Protein AF-0000000072075130 (afdb_homodimer)

Nearest PDB structures (foldseek):
  1y9w-assembly1_B  TM=8.818E-01  e=1.034E-14  Bacillus cereus ATCC 14579
  2g3a-assembly1_A-2  TM=9.098E-01  e=2.590E-12  Agrobacterium fabrum str. C58
  2cnt-assembly4_D  TM=7.584E-01  e=2.839E-07  Salmonella enterica subsp. enterica serovar Typhimurium str. LT2
  5isv-assembly2_B  TM=6.946E-01  e=2.215E-07  Escherichia coli O157:H7
  3ne7-assembly1_A  TM=7.562E-01  e=4.093E-06  Thermoplasma acidophilum

Foldseek 3Di:
DDDDDDPDDDPVNVCVVVVVVCVVCVVPDDCVPWDKDKDFDADPVRHTQWIWIWIDDPLETETDDTDGDPVCPPVCVRLVRVVVVVVVSVVVNHFKYKYKDKPVDDPVVVVVSAWDFDDKDAQVPHHPMIITMIMHTD/DDDDDDPDDDPVNVCVVVVVVCVVCVVPDDCVPWDKDKDFDADPVRHTQWIWIWIDDPLETETDDTDGDPVCPPVCVSLVRVVVVVVVSVVVNHFKYKYKDKPVDDPVVVVVSAWDFDDKDAQVVHHPMIITMIMHTD

Solvent-accessible surface area (backbone atoms only — not comparable to full-atom values): 14993 Å² total; per-residue (Å²): 132,68,71,46,78,41,70,72,72,45,70,67,59,50,47,58,44,47,52,55,39,50,61,60,45,54,78,80,45,83,67,84,75,47,44,51,39,27,25,37,26,54,48,97,87,64,48,75,39,29,35,32,37,30,34,33,41,71,34,26,35,37,46,75,45,75,35,63,35,80,93,48,55,96,68,55,52,68,57,48,40,52,49,53,49,51,59,53,39,50,75,72,62,32,47,34,38,38,37,68,44,43,64,91,49,58,58,68,58,42,43,73,71,58,30,41,84,70,51,70,44,74,44,30,46,40,82,91,32,24,33,37,35,29,35,28,78,108,133,66,72,46,78,41,70,73,71,46,70,67,58,50,48,57,44,47,53,53,40,49,61,59,44,53,79,79,47,84,68,84,75,47,43,50,39,29,25,36,26,55,49,96,87,66,48,75,38,29,35,35,35,28,34,33,41,72,34,25,36,37,47,76,44,74,36,63,35,80,90,47,56,95,68,56,51,68,58,48,40,52,50,53,50,50,58,53,38,48,77,72,61,32,47,34,37,37,38,67,45,43,65,91,49,60,58,69,58,43,43,74,70,59,31,41,83,70,50,69,45,76,43,30,46,41,82,89,32,24,34,36,34,30,37,28,79,107

Secondary structure (DSSP, 8-state):
---EEES---HHHHHHHHHHHHHHHTTT---TT--EEEEEEE-TTS-EEEEEEEEEETTEEEEEEEEE-GGGTTTTHHHHHHHHHHHHHHHTT--EEEEEEETTS-HHHHHHTT-EEEEEEET-SSTT-EEEEEEEE-/---EEES---HHHHHHHHHHHHHHHTTT---TT--EEEEEEE-TTS-EEEEEEEEEETTEEEEEEEEE-GGGTTTTHHHHHHHHHHHHHHHTT--EEEEEEETTS-HHHHHHTT-EEEEEEET-SSTT-EEEEEEEE-

Radius of gyration: 19.44 Å; Cα contacts (8 Å, |Δi|>4): 557; chains: 2; bounding box: 34×58×41 Å

Sequence (276 aa):
MQIEITENVTQQDQEALLTGLRAFNSQFIDTKDWYELGVYSRDESGNMLGGLIGKRKGDWLCIDFLWVSDAARGKGLGSELIRGAESRIREWGCSHMLVDTASFQALPFYQKCGFTLHSSIKDFPHQGMQRHYLTKALMQIEITENVTQQDQEALLTGLRAFNSQFIDTKDWYELGVYSRDESGNMLGGLIGKRKGDWLCIDFLWVSDAARGKGLGSELIRGAESRIREWGCSHMLVDTASFQALPFYQKCGFTLHSSIKDFPHQGMQRHYLTKAL

InterPro domains:
  IPR000182 GNAT domain [PF00583] (31-115)
  IPR000182 GNAT domain [PS51186] (1-138)
  IPR016181 Acyl-CoA N-acyltransferase [SSF55729] (9-137)
  IPR050832 Bacterial Acetyltransferase [PTHR43877] (63-121)

pLDDT: mean 96.43, std 3.34, range [78.56, 98.88]

Structure (mmCIF, N/CA/C/O backbone):
data_AF-0000000072075130-model_v1
#
loop_
_entity.id
_entity.type
_entity.pdbx_description
1 polymer 'Acetyltransferase (GNAT) family protein'
#
loop_
_atom_site.group_PDB
_atom_site.id
_atom_site.type_symbol
_atom_site.label_atom_id
_atom_site.label_alt_id
_atom_site.label_comp_id
_atom_site.label_asym_id
_atom_site.label_entity_id
_atom_site.label_seq_id
_atom_site.pdbx_PDB_ins_code
_atom_site.Cartn_x
_atom_site.Cartn_y
_atom_site.Cartn_z
_atom_site.occupancy
_atom_site.B_iso_or_equiv
_atom_site.auth_seq_id
_atom_site.auth_comp_id
_atom_site.auth_asym_id
_atom_site.auth_atom_id
_atom_site.pdbx_PDB_model_num
ATOM 1 N N . MET A 1 1 ? 3.004 29.969 2.643 1 78.56 1 MET A N 1
ATOM 2 C CA . MET A 1 1 ? 4.023 29 3.037 1 78.56 1 MET A CA 1
ATOM 3 C C . MET A 1 1 ? 4.781 28.484 1.82 1 78.56 1 MET A C 1
ATOM 5 O O . MET A 1 1 ? 4.23 28.422 0.721 1 78.56 1 MET A O 1
ATOM 9 N N . GLN A 1 2 ? 6.117 28.422 2.02 1 91 2 GLN A N 1
ATOM 10 C CA . GLN A 1 2 ? 6.91 28.031 0.861 1 91 2 GLN A CA 1
ATOM 11 C C . GLN A 1 2 ? 6.914 26.5 0.69 1 91 2 GLN A C 1
ATOM 13 O O . GLN A 1 2 ? 7.145 25.766 1.65 1 91 2 GLN A O 1
ATOM 18 N N . ILE A 1 3 ? 6.543 26.047 -0.477 1 96.5 3 ILE A N 1
ATOM 19 C CA . ILE A 1 3 ? 6.484 24.625 -0.768 1 96.5 3 ILE A CA 1
ATOM 20 C C . ILE A 1 3 ? 7.473 24.281 -1.879 1 96.5 3 ILE A C 1
ATOM 22 O O . ILE A 1 3 ? 7.633 25.047 -2.834 1 96.5 3 ILE A O 1
ATOM 26 N N . GLU A 1 4 ? 8.172 23.25 -1.706 1 97.81 4 GLU A N 1
ATOM 27 C CA . GLU A 1 4 ? 9.047 22.672 -2.723 1 97.81 4 GLU A CA 1
ATOM 28 C C . GLU A 1 4 ? 8.445 21.406 -3.328 1 97.81 4 GLU A C 1
ATOM 30 O O . GLU A 1 4 ? 8.008 20.516 -2.602 1 97.81 4 GLU A O 1
ATOM 35 N N . ILE A 1 5 ? 8.336 21.359 -4.668 1 98.44 5 ILE A N 1
ATOM 36 C CA . ILE A 1 5 ? 7.859 20.188 -5.391 1 98.44 5 ILE A CA 1
ATOM 37 C C . ILE A 1 5 ? 9.016 19.547 -6.152 1 98.44 5 ILE A C 1
ATOM 39 O O . ILE A 1 5 ? 9.742 20.219 -6.883 1 98.44 5 ILE A O 1
ATOM 43 N N . THR A 1 6 ? 9.234 18.297 -5.941 1 98.31 6 THR A N 1
ATOM 44 C CA . THR A 1 6 ? 10.398 17.672 -6.551 1 98.31 6 THR A CA 1
ATOM 45 C C . THR A 1 6 ? 10.062 16.25 -7.004 1 98.31 6 THR A C 1
ATOM 47 O O . THR A 1 6 ? 9.227 15.578 -6.395 1 98.31 6 THR A O 1
ATOM 50 N N . GLU A 1 7 ? 10.75 15.711 -8.031 1 97.25 7 GLU A N 1
ATOM 51 C CA . GLU A 1 7 ? 10.625 14.336 -8.516 1 97.25 7 GLU A CA 1
ATOM 52 C C . GLU A 1 7 ? 11.789 13.484 -8.031 1 97.25 7 GLU A C 1
ATOM 54 O O . GLU A 1 7 ? 11.867 12.289 -8.344 1 97.25 7 GLU A O 1
ATOM 59 N N . ASN A 1 8 ? 12.617 14.156 -7.254 1 97.06 8 ASN A N 1
ATOM 60 C CA . ASN A 1 8 ? 13.75 13.469 -6.641 1 97.06 8 ASN A CA 1
ATOM 61 C C . ASN A 1 8 ? 13.586 13.375 -5.125 1 97.06 8 ASN A C 1
ATOM 63 O O . ASN A 1 8 ? 14.07 14.234 -4.391 1 97.06 8 ASN A O 1
ATOM 67 N N . VAL A 1 9 ? 12.953 12.312 -4.68 1 98.25 9 VAL A N 1
ATOM 68 C CA . VAL A 1 9 ? 12.773 12.086 -3.25 1 98.25 9 VAL A CA 1
ATOM 69 C C . VAL A 1 9 ? 14.055 11.492 -2.66 1 98.25 9 VAL A C 1
ATOM 71 O O . VAL A 1 9 ? 14.359 10.32 -2.875 1 98.25 9 VAL A O 1
ATOM 74 N N . THR A 1 10 ? 14.789 12.289 -1.91 1 97.94 10 THR A N 1
ATOM 75 C CA . THR A 1 10 ? 16.047 11.82 -1.327 1 97.94 10 THR A CA 1
ATOM 76 C C . THR A 1 10 ? 15.781 11.008 -0.061 1 97.94 10 THR A C 1
ATOM 78 O O . THR A 1 10 ? 14.727 11.156 0.568 1 97.94 10 THR A O 1
ATOM 81 N N . GLN A 1 11 ? 16.75 10.156 0.273 1 97.81 11 GLN A N 1
ATOM 82 C CA . GLN A 1 11 ? 16.656 9.406 1.521 1 97.81 11 GLN A CA 1
ATOM 83 C C . GLN A 1 11 ? 16.547 10.344 2.721 1 97.81 11 GLN A C 1
ATOM 85 O O . GLN A 1 11 ? 15.836 10.062 3.684 1 97.81 11 GLN A O 1
ATOM 90 N N . GLN A 1 12 ? 17.281 11.414 2.648 1 97.44 12 GLN A N 1
ATOM 91 C CA . GLN A 1 12 ? 17.281 12.391 3.732 1 97.44 12 GLN A CA 1
ATOM 92 C C . GLN A 1 12 ? 15.898 12.992 3.934 1 97.44 12 GLN A C 1
ATOM 94 O O . GLN A 1 12 ? 15.414 13.086 5.062 1 97.44 12 GLN A O 1
ATOM 99 N N . ASP A 1 13 ? 15.273 13.438 2.855 1 97.94 13 ASP A N 1
ATOM 100 C CA . ASP A 1 13 ? 13.93 14.008 2.943 1 97.94 13 ASP A CA 1
ATOM 101 C C . ASP A 1 13 ? 12.922 12.977 3.453 1 97.94 13 ASP A C 1
ATOM 103 O O . ASP A 1 13 ? 12.078 13.297 4.289 1 97.94 13 ASP A O 1
ATOM 107 N N . GLN A 1 14 ? 13.031 11.812 2.902 1 98.56 14 GLN A N 1
ATOM 108 C CA . GLN A 1 14 ? 12.133 10.742 3.318 1 98.56 14 GLN A CA 1
ATOM 109 C C . GLN A 1 14 ? 12.281 10.445 4.809 1 98.56 14 GLN A C 1
ATOM 111 O O . GLN A 1 14 ? 11.289 10.328 5.527 1 98.56 14 GLN A O 1
ATOM 116 N N . GLU A 1 15 ? 13.508 10.328 5.246 1 98.25 15 GLU A N 1
ATOM 117 C CA . GLU A 1 15 ? 13.758 10.031 6.656 1 98.25 15 GLU A CA 1
ATOM 118 C C . GLU A 1 15 ? 13.234 11.156 7.551 1 98.25 15 GLU A C 1
ATOM 120 O O . GLU A 1 15 ? 12.664 10.891 8.609 1 98.25 15 GLU A O 1
ATOM 125 N N . ALA A 1 16 ? 13.492 12.406 7.168 1 98 16 ALA A N 1
ATOM 126 C CA . ALA A 1 16 ? 12.984 13.531 7.941 1 98 16 ALA A CA 1
ATOM 127 C C . ALA A 1 16 ? 11.469 13.477 8.07 1 98 16 ALA A C 1
ATOM 129 O O . ALA A 1 16 ? 10.922 13.672 9.164 1 98 16 ALA A O 1
ATOM 130 N N . LEU A 1 17 ? 10.82 13.219 6.984 1 98.5 17 LEU A N 1
ATOM 131 C CA . LEU A 1 17 ? 9.367 13.117 6.977 1 98.5 17 LEU A CA 1
ATOM 132 C C . LEU A 1 17 ? 8.898 11.938 7.832 1 98.5 17 LEU A C 1
ATOM 134 O O . LEU A 1 17 ? 8.023 12.094 8.688 1 98.5 17 LEU A O 1
ATOM 138 N N . LEU A 1 18 ? 9.5 10.773 7.586 1 97.88 18 LEU A N 1
ATOM 139 C CA . LEU A 1 18 ? 9.078 9.555 8.266 1 97.88 18 LEU A CA 1
ATOM 140 C C . LEU A 1 18 ? 9.336 9.648 9.766 1 97.88 18 LEU A C 1
ATOM 142 O O . LEU A 1 18 ? 8.578 9.102 10.562 1 97.88 18 LEU A O 1
ATOM 146 N N . THR A 1 19 ? 10.477 10.328 10.164 1 98 19 THR A N 1
ATOM 147 C CA . THR A 1 19 ? 10.766 10.523 11.586 1 98 19 THR A CA 1
ATOM 148 C C . THR A 1 19 ? 9.609 11.258 12.266 1 98 19 THR A C 1
ATOM 150 O O . THR A 1 19 ? 9.148 10.836 13.328 1 98 19 THR A O 1
ATOM 153 N N . GLY A 1 20 ? 9.156 12.328 11.68 1 97.44 20 GLY A N 1
ATOM 154 C CA . GLY A 1 20 ? 8.016 13.055 12.219 1 97.44 20 GLY A CA 1
ATOM 155 C C . GLY A 1 20 ? 6.742 12.242 12.242 1 97.44 20 GLY A C 1
ATOM 156 O O . GLY A 1 20 ? 6.023 12.227 13.242 1 97.44 20 GLY A O 1
ATOM 157 N N . LEU A 1 21 ? 6.527 11.555 11.117 1 96.75 21 LEU A N 1
ATOM 158 C CA . LEU A 1 21 ? 5.312 10.758 10.984 1 96.75 21 LEU A CA 1
ATOM 159 C C . LEU A 1 21 ? 5.281 9.641 12.023 1 96.75 21 LEU A C 1
ATOM 161 O O . LEU A 1 21 ? 4.254 9.414 12.664 1 96.75 21 LEU A O 1
ATOM 165 N N . ARG A 1 22 ? 6.383 8.922 12.203 1 96.06 22 ARG A N 1
ATOM 166 C CA . ARG A 1 22 ? 6.48 7.828 13.172 1 96.06 22 ARG A CA 1
ATOM 167 C C . ARG A 1 22 ? 6.312 8.344 14.594 1 96.06 22 ARG A C 1
ATOM 169 O O . ARG A 1 22 ? 5.664 7.695 15.422 1 96.06 22 ARG A O 1
ATOM 176 N N . ALA A 1 23 ? 6.914 9.508 14.914 1 95.94 23 ALA A N 1
ATOM 177 C CA . ALA A 1 23 ? 6.77 10.109 16.25 1 95.94 23 ALA A CA 1
ATOM 178 C C . ALA A 1 23 ? 5.305 10.406 16.547 1 95.94 23 ALA A C 1
ATOM 180 O O . ALA A 1 23 ? 4.84 10.156 17.672 1 95.94 23 ALA A O 1
ATOM 181 N N . PHE A 1 24 ? 4.648 10.867 15.617 1 94.62 24 PHE A N 1
ATOM 182 C CA . PHE A 1 24 ? 3.232 11.156 15.812 1 94.62 24 PHE A CA 1
ATOM 183 C C . PHE A 1 24 ? 2.439 9.867 15.984 1 94.62 24 PHE A C 1
ATOM 185 O O . PHE A 1 24 ? 1.646 9.742 16.922 1 94.62 24 PHE A O 1
ATOM 192 N N . ASN A 1 25 ? 2.641 8.891 15.078 1 95.12 25 ASN A N 1
ATOM 193 C CA . ASN A 1 25 ? 1.874 7.648 15.047 1 95.12 25 ASN A CA 1
ATOM 194 C C . ASN A 1 25 ? 2.121 6.805 16.297 1 95.12 25 ASN A C 1
ATOM 196 O O . ASN A 1 25 ? 1.248 6.047 16.719 1 95.12 25 ASN A O 1
ATOM 200 N N . SER A 1 26 ? 3.285 6.977 16.859 1 95.25 26 SER A N 1
ATOM 201 C CA . SER A 1 26 ? 3.691 6.121 17.969 1 95.25 26 SER A CA 1
ATOM 202 C C . SER A 1 26 ? 2.781 6.312 19.172 1 95.25 26 SER A C 1
ATOM 204 O O . SER A 1 26 ? 2.73 5.457 20.062 1 95.25 26 SER A O 1
ATOM 206 N N . GLN A 1 27 ? 2.07 7.414 19.266 1 93.75 27 GLN A N 1
ATOM 207 C CA . GLN A 1 27 ? 1.164 7.664 20.391 1 93.75 27 GLN A CA 1
ATOM 208 C C . GLN A 1 27 ? -0.127 6.863 20.234 1 93.75 27 GLN A C 1
ATOM 210 O O . GLN A 1 27 ? -0.887 6.719 21.188 1 93.75 27 GLN A O 1
ATOM 215 N N . PHE A 1 28 ? -0.399 6.379 19.062 1 93 28 PHE A N 1
ATOM 216 C CA . PHE A 1 28 ? -1.678 5.73 18.797 1 93 28 PHE A CA 1
ATOM 217 C C . PHE A 1 28 ? -1.486 4.242 18.531 1 93 28 PHE A C 1
ATOM 219 O O . PHE A 1 28 ? -2.391 3.441 18.781 1 93 28 PHE A O 1
ATOM 226 N N . ILE A 1 29 ? -0.327 3.91 17.922 1 92.25 29 ILE A N 1
ATOM 227 C CA . ILE A 1 29 ? -0.116 2.533 17.484 1 92.25 29 ILE A CA 1
ATOM 228 C C . ILE A 1 29 ? 1.348 2.148 17.688 1 92.25 29 ILE A C 1
ATOM 230 O O . ILE A 1 29 ? 2.246 2.963 17.469 1 92.25 29 ILE A O 1
ATOM 234 N N . ASP A 1 30 ? 1.538 0.903 18.047 1 90.06 30 ASP A N 1
ATOM 235 C CA . ASP A 1 30 ? 2.871 0.328 18.188 1 90.06 30 ASP A CA 1
ATOM 236 C C . ASP A 1 30 ? 3.262 -0.484 16.953 1 90.06 30 ASP A C 1
ATOM 238 O O . ASP A 1 30 ? 2.639 -1.506 16.656 1 90.06 30 ASP A O 1
ATOM 242 N N . THR A 1 31 ? 4.316 0.001 16.234 1 90.38 31 THR A N 1
ATOM 243 C CA . THR A 1 31 ? 4.703 -0.651 14.992 1 90.38 31 THR A CA 1
ATOM 244 C C . THR A 1 31 ? 5.957 -1.495 15.188 1 90.38 31 THR A C 1
ATOM 246 O O . THR A 1 31 ? 6.574 -1.935 14.211 1 90.38 31 THR A O 1
ATOM 249 N N . LYS A 1 32 ? 6.328 -1.728 16.422 1 86.56 32 LYS A N 1
ATOM 250 C CA . LYS A 1 32 ? 7.555 -2.457 16.719 1 86.56 32 LYS A CA 1
ATOM 251 C C . LYS A 1 32 ? 7.473 -3.9 16.234 1 86.56 32 LYS A C 1
ATOM 253 O O . LYS A 1 32 ? 8.5 -4.527 15.961 1 86.56 32 LYS A O 1
ATOM 258 N N . ASP A 1 33 ? 6.273 -4.488 16.062 1 86.88 33 ASP A N 1
ATOM 259 C CA . ASP A 1 33 ? 6.113 -5.891 15.695 1 86.88 33 ASP A CA 1
ATOM 260 C C . ASP A 1 33 ? 5.754 -6.023 14.211 1 86.88 33 ASP A C 1
ATOM 262 O O . ASP A 1 33 ? 5.234 -7.055 13.789 1 86.88 33 ASP A O 1
ATOM 266 N N . TRP A 1 34 ? 5.938 -4.887 13.586 1 92.56 34 TRP A N 1
ATOM 267 C CA . TRP A 1 34 ? 5.77 -4.992 12.141 1 92.56 34 TRP A CA 1
ATOM 268 C C . TRP A 1 34 ? 7.004 -5.617 11.492 1 92.56 34 TRP A C 1
ATOM 270 O O . TRP A 1 34 ? 8.109 -5.074 11.594 1 92.56 34 TRP A O 1
ATOM 280 N N . TYR A 1 35 ? 6.824 -6.824 10.945 1 92.56 35 TYR A N 1
ATOM 281 C CA . TYR A 1 35 ? 7.953 -7.516 10.336 1 92.56 35 TYR A CA 1
ATOM 282 C C . TYR A 1 35 ? 7.555 -8.141 9 1 92.56 35 TYR A C 1
ATOM 284 O O . TYR A 1 35 ? 6.367 -8.32 8.727 1 92.56 35 TYR A O 1
ATOM 292 N N . GLU A 1 36 ? 8.562 -8.43 8.258 1 97.88 36 GLU A N 1
ATOM 293 C CA . GLU A 1 36 ? 8.352 -9.031 6.941 1 97.88 36 GLU A CA 1
ATOM 294 C C . GLU A 1 36 ? 8.312 -10.555 7.035 1 97.88 36 GLU A C 1
ATOM 296 O O . GLU A 1 36 ? 8.867 -11.141 7.969 1 97.88 36 GLU A O 1
ATOM 301 N N . LEU A 1 37 ? 7.605 -11.133 6.184 1 98.75 37 LEU A N 1
ATOM 302 C CA . LEU A 1 37 ? 7.539 -12.578 5.969 1 98.75 37 LEU A CA 1
ATOM 303 C C . LEU A 1 37 ? 7.84 -12.93 4.516 1 98.75 37 LEU A C 1
ATOM 305 O O . LEU A 1 37 ? 7.316 -12.289 3.6 1 98.75 37 LEU A O 1
ATOM 309 N N . GLY A 1 38 ? 8.734 -13.797 4.328 1 98.81 38 GLY A N 1
ATOM 310 C CA . GLY A 1 38 ? 8.977 -14.406 3.027 1 98.81 38 GLY A CA 1
ATOM 311 C C . GLY A 1 38 ? 8.617 -15.875 2.98 1 98.81 38 GLY A C 1
ATOM 312 O O . GLY A 1 38 ? 8.859 -16.609 3.938 1 98.81 38 GLY A O 1
ATOM 313 N N . VAL A 1 39 ? 7.953 -16.312 1.978 1 98.88 39 VAL A N 1
ATOM 314 C CA . VAL A 1 39 ? 7.676 -17.703 1.658 1 98.88 39 VAL A CA 1
ATOM 315 C C . VAL A 1 39 ? 8.133 -18.016 0.234 1 98.88 39 VAL A C 1
ATOM 317 O O . VAL A 1 39 ? 7.68 -17.375 -0.721 1 98.88 39 VAL A O 1
ATOM 320 N N . TYR A 1 40 ? 9.016 -19 0.124 1 98.75 40 TYR A N 1
ATOM 321 C CA . TYR A 1 40 ? 9.656 -19.219 -1.172 1 98.75 40 TYR A CA 1
ATOM 322 C C . TYR A 1 40 ? 9.664 -20.688 -1.54 1 98.75 40 TYR A C 1
ATOM 324 O O . TYR A 1 40 ? 9.711 -21.562 -0.662 1 98.75 40 TYR A O 1
ATOM 332 N N . SER A 1 41 ? 9.531 -20.984 -2.807 1 98.44 41 SER A N 1
ATOM 333 C CA . SER A 1 41 ? 9.828 -22.281 -3.387 1 98.44 41 SER A CA 1
ATOM 334 C C . SER A 1 41 ? 10.938 -22.203 -4.426 1 98.44 41 SER A C 1
ATOM 336 O O . SER A 1 41 ? 10.969 -21.266 -5.23 1 98.44 41 SER A O 1
ATOM 338 N N . ARG A 1 42 ? 11.875 -23.125 -4.328 1 97.44 42 ARG A N 1
ATOM 339 C CA . ARG A 1 42 ? 13 -23.172 -5.25 1 97.44 42 ARG A CA 1
ATOM 340 C C . ARG A 1 42 ? 13.172 -24.578 -5.824 1 97.44 42 ARG A C 1
ATOM 342 O O . ARG A 1 42 ? 12.766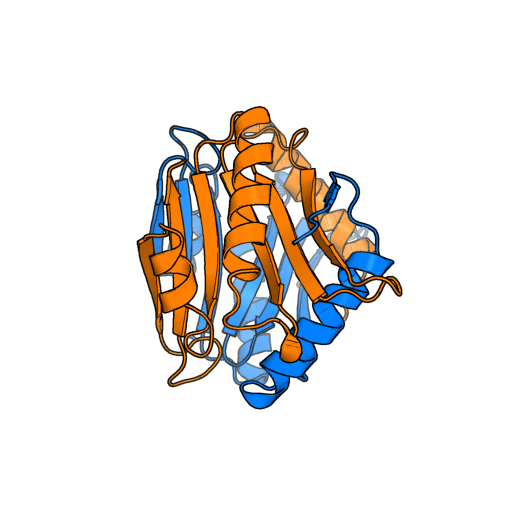 -25.562 -5.211 1 97.44 42 ARG A O 1
ATOM 349 N N . ASP A 1 43 ? 13.758 -24.578 -7.035 1 95.62 43 ASP A N 1
ATOM 350 C CA . ASP A 1 43 ? 14.078 -25.891 -7.605 1 95.62 43 ASP A CA 1
ATOM 351 C C . ASP A 1 43 ? 15.406 -26.422 -7.074 1 95.62 43 ASP A C 1
ATOM 353 O O . ASP A 1 43 ? 16.016 -25.812 -6.195 1 95.62 43 ASP A O 1
ATOM 357 N N . GLU A 1 44 ? 15.781 -27.516 -7.602 1 94.62 44 GLU A N 1
ATOM 358 C CA . GLU A 1 44 ? 16.969 -28.188 -7.098 1 94.62 44 GLU A CA 1
ATOM 359 C C . GLU A 1 44 ? 18.219 -27.359 -7.344 1 94.62 44 GLU A C 1
ATOM 361 O O . GLU A 1 44 ? 19.219 -27.484 -6.625 1 94.62 44 GLU A O 1
ATOM 366 N N . SER A 1 45 ? 18.234 -26.453 -8.312 1 95.19 45 SER A N 1
ATOM 367 C CA . SER A 1 45 ? 19.375 -25.609 -8.664 1 95.19 45 SER A CA 1
ATOM 368 C C . SER A 1 45 ? 19.344 -24.297 -7.895 1 95.19 45 SER A C 1
ATOM 370 O O . SER A 1 45 ? 20.219 -23.438 -8.086 1 95.19 45 SER A O 1
ATOM 372 N N . GLY A 1 46 ? 18.328 -24.062 -7.082 1 94.31 46 GLY A N 1
ATOM 373 C CA . GLY A 1 46 ? 18.234 -22.859 -6.281 1 94.31 46 GLY A CA 1
ATOM 374 C C . GLY A 1 46 ? 17.469 -21.734 -6.961 1 94.31 46 GLY A C 1
ATOM 375 O O . GLY A 1 46 ? 17.359 -20.641 -6.43 1 94.31 46 GLY A O 1
ATOM 376 N N . ASN A 1 47 ? 16.891 -22.031 -8.109 1 95.56 47 ASN A N 1
ATOM 377 C CA . ASN A 1 47 ? 16.094 -21.031 -8.812 1 95.56 47 ASN A CA 1
ATOM 378 C C . ASN A 1 47 ? 14.711 -20.891 -8.188 1 95.56 47 ASN A C 1
ATOM 380 O O . ASN A 1 47 ? 14.062 -21.891 -7.871 1 95.56 47 ASN A O 1
ATOM 384 N N . MET A 1 48 ? 14.375 -19.703 -8.031 1 97 48 MET A N 1
ATOM 385 C CA . MET A 1 48 ? 13.055 -19.453 -7.449 1 97 48 MET A CA 1
ATOM 386 C C . MET A 1 48 ? 11.945 -19.891 -8.398 1 97 48 MET A C 1
ATOM 388 O O . MET A 1 48 ? 11.922 -19.484 -9.562 1 97 48 MET A O 1
ATOM 392 N N . LEU A 1 49 ? 11.055 -20.688 -7.914 1 97.94 49 LEU A N 1
ATOM 393 C CA . LEU A 1 49 ? 9.875 -21.125 -8.648 1 97.94 49 LEU A CA 1
ATOM 394 C C . LEU A 1 49 ? 8.664 -20.25 -8.305 1 97.94 49 LEU A C 1
ATOM 396 O O . LEU A 1 49 ? 7.754 -20.094 -9.125 1 97.94 49 LEU A O 1
ATOM 400 N N . GLY A 1 50 ? 8.594 -19.75 -7.164 1 98.62 50 GLY A N 1
ATOM 401 C CA . GLY A 1 50 ? 7.551 -18.875 -6.664 1 98.62 50 GLY A CA 1
ATOM 402 C C . GLY A 1 50 ? 7.855 -18.312 -5.289 1 98.62 50 GLY A C 1
ATOM 403 O O . GLY A 1 50 ? 8.734 -18.812 -4.582 1 98.62 50 GLY A O 1
ATOM 404 N N . GLY A 1 51 ? 7.172 -17.234 -4.992 1 98.81 51 GLY A N 1
ATOM 405 C CA . GLY A 1 51 ? 7.383 -16.609 -3.693 1 98.81 51 GLY A CA 1
ATOM 406 C C . GLY A 1 51 ? 6.285 -15.633 -3.309 1 98.81 51 GLY A C 1
ATOM 407 O O . GLY A 1 51 ? 5.508 -15.203 -4.16 1 98.81 51 GLY A O 1
ATOM 408 N N . LEU A 1 52 ? 6.203 -15.391 -2.049 1 98.88 52 LEU A N 1
ATOM 409 C CA . LEU A 1 52 ? 5.324 -14.422 -1.407 1 98.88 52 LEU A CA 1
ATOM 410 C C . LEU A 1 52 ? 6.086 -13.594 -0.378 1 98.88 52 LEU A C 1
ATOM 412 O O . LEU A 1 52 ? 6.883 -14.133 0.394 1 98.88 52 LEU A O 1
ATOM 416 N N . ILE A 1 53 ? 5.977 -12.312 -0.469 1 98.88 53 ILE A N 1
ATOM 417 C CA . ILE A 1 53 ? 6.492 -11.414 0.555 1 98.88 53 ILE A CA 1
ATOM 418 C C . ILE A 1 53 ? 5.355 -10.57 1.127 1 98.88 53 ILE A C 1
ATOM 420 O O . ILE A 1 53 ? 4.551 -10.016 0.377 1 98.88 53 ILE A O 1
ATOM 424 N N . GLY A 1 54 ? 5.188 -10.602 2.357 1 98.75 54 GLY A N 1
ATOM 425 C CA . GLY A 1 54 ? 4.207 -9.797 3.064 1 98.75 54 GLY A CA 1
ATOM 426 C C . GLY A 1 54 ? 4.77 -9.109 4.293 1 98.75 54 GLY A C 1
ATOM 427 O O . GLY A 1 54 ? 5.922 -9.352 4.672 1 98.75 54 GLY A O 1
ATOM 428 N N . LYS A 1 55 ? 4.039 -8.258 4.844 1 98.44 55 LYS A N 1
ATOM 429 C CA . LYS A 1 55 ? 4.395 -7.539 6.062 1 98.44 55 LYS A CA 1
ATOM 430 C C . LYS A 1 55 ? 3.303 -7.68 7.121 1 98.44 55 LYS A C 1
ATOM 432 O O . LYS A 1 55 ? 2.119 -7.504 6.828 1 98.44 55 LYS A O 1
ATOM 437 N N . ARG A 1 56 ? 3.725 -8.062 8.258 1 98.06 56 ARG A N 1
ATOM 438 C CA . ARG A 1 56 ? 2.791 -8.016 9.383 1 98.06 56 ARG A CA 1
ATOM 439 C C . ARG A 1 56 ? 2.5 -6.578 9.789 1 98.06 56 ARG A C 1
ATOM 441 O O . ARG A 1 56 ? 3.424 -5.785 9.984 1 98.06 56 ARG A O 1
ATOM 448 N N . LYS A 1 57 ? 1.28 -6.254 9.898 1 97.38 57 LYS A N 1
ATOM 449 C CA . LYS A 1 57 ? 0.77 -5.012 10.469 1 97.38 57 LYS A CA 1
ATOM 450 C C . LYS A 1 57 ? -0.271 -5.289 11.547 1 97.38 57 LYS A C 1
ATOM 452 O O . LYS A 1 57 ? -1.441 -5.531 11.242 1 97.38 57 LYS A O 1
ATOM 457 N N . GLY A 1 58 ? 0.124 -5.25 12.797 1 96.25 58 GLY A N 1
ATOM 458 C CA . GLY A 1 58 ? -0.771 -5.648 13.875 1 96.25 58 GLY A CA 1
ATOM 459 C C . GLY A 1 58 ? -1.279 -7.07 13.727 1 96.25 58 GLY A C 1
ATOM 460 O O . GLY A 1 58 ? -0.49 -8.008 13.594 1 96.25 58 GLY A O 1
ATOM 461 N N . ASP A 1 59 ? -2.621 -7.211 13.609 1 97.06 59 ASP A N 1
ATOM 462 C CA . ASP A 1 59 ? -3.264 -8.516 13.562 1 97.06 59 ASP A CA 1
ATOM 463 C C . ASP A 1 59 ? -3.408 -9.008 12.117 1 97.06 59 ASP A C 1
ATOM 465 O O . ASP A 1 59 ? -4.148 -9.953 11.852 1 97.06 59 ASP A O 1
ATOM 469 N N . TRP A 1 60 ? -2.732 -8.312 11.219 1 98.38 60 TRP A N 1
ATOM 470 C CA . TRP A 1 60 ? -2.908 -8.602 9.805 1 98.38 60 TRP A CA 1
ATOM 471 C C . TRP A 1 60 ? -1.576 -8.969 9.148 1 98.38 60 TRP A C 1
ATOM 473 O O . TRP A 1 60 ? -0.523 -8.477 9.562 1 98.38 60 TRP A O 1
ATOM 483 N N . LEU A 1 61 ? -1.595 -9.844 8.219 1 98.81 61 LEU A N 1
ATOM 484 C CA . LEU A 1 61 ? -0.539 -9.891 7.211 1 98.81 61 LEU A CA 1
ATOM 485 C C . LEU A 1 61 ? -0.993 -9.227 5.914 1 98.81 61 LEU A C 1
ATOM 487 O O . LEU A 1 61 ? -2.031 -9.586 5.359 1 98.81 61 LEU A O 1
ATOM 491 N N . CYS A 1 62 ? -0.28 -8.266 5.465 1 98.88 62 CYS A N 1
ATOM 492 C CA . CYS A 1 62 ? -0.503 -7.641 4.168 1 98.88 62 CYS A CA 1
ATOM 493 C C . CYS A 1 62 ? 0.443 -8.211 3.117 1 98.88 62 CYS A C 1
ATOM 495 O O . CYS A 1 62 ? 1.661 -8.055 3.223 1 98.88 62 CYS A O 1
ATOM 497 N N . ILE A 1 63 ? -0.119 -8.859 2.109 1 98.81 63 ILE A N 1
ATOM 498 C CA . ILE A 1 63 ? 0.692 -9.438 1.043 1 98.81 63 ILE A CA 1
ATOM 499 C C . ILE A 1 63 ? 1.111 -8.344 0.065 1 98.81 63 ILE A C 1
ATOM 501 O O . ILE A 1 63 ? 0.263 -7.691 -0.548 1 98.81 63 ILE A O 1
ATOM 505 N N . ASP A 1 64 ? 2.408 -8.164 -0.063 1 98.25 64 ASP A N 1
ATOM 506 C CA . ASP A 1 64 ? 2.947 -7.156 -0.968 1 98.25 64 ASP A CA 1
ATOM 507 C C . ASP A 1 64 ? 3.172 -7.734 -2.363 1 98.25 64 ASP A C 1
ATOM 509 O O . ASP A 1 64 ? 2.916 -7.062 -3.367 1 98.25 64 ASP A O 1
ATOM 513 N N . PHE A 1 65 ? 3.721 -8.891 -2.338 1 98.38 65 PHE A N 1
ATOM 514 C CA . PHE A 1 65 ? 4.09 -9.531 -3.592 1 98.38 65 PHE A CA 1
ATOM 515 C C . PHE A 1 65 ? 3.764 -11.023 -3.551 1 98.38 65 PHE A C 1
ATOM 517 O O . PHE A 1 65 ? 3.959 -11.68 -2.527 1 98.38 65 PHE A O 1
ATOM 524 N N . LEU A 1 66 ? 3.279 -11.57 -4.633 1 98.5 66 LEU A N 1
ATOM 525 C CA . LEU A 1 66 ? 3.16 -13 -4.895 1 98.5 66 LEU A CA 1
ATOM 526 C C . LEU A 1 66 ? 3.408 -13.312 -6.367 1 98.5 66 LEU A C 1
ATOM 528 O O . LEU A 1 66 ? 2.83 -12.664 -7.246 1 98.5 66 LEU A O 1
ATOM 532 N N . TRP A 1 67 ? 4.32 -14.188 -6.582 1 98.31 67 TRP A N 1
ATOM 533 C CA . TRP A 1 67 ? 4.668 -14.562 -7.949 1 98.31 67 TRP A CA 1
ATOM 534 C C . TRP A 1 67 ? 4.988 -16.047 -8.039 1 98.31 67 TRP A C 1
ATOM 536 O O . TRP A 1 67 ? 5.629 -16.609 -7.145 1 98.31 67 TRP A O 1
ATOM 546 N N . VAL A 1 68 ? 4.496 -16.672 -9.055 1 97.81 68 VAL A N 1
ATOM 547 C CA . VAL A 1 68 ? 4.809 -18.047 -9.406 1 97.81 68 VAL A CA 1
ATOM 548 C C . VAL A 1 68 ? 5.316 -18.125 -10.844 1 97.81 68 VAL A C 1
ATOM 550 O O . VAL A 1 68 ? 4.73 -17.516 -11.742 1 97.81 68 VAL A O 1
ATOM 553 N N . SER A 1 69 ? 6.426 -18.828 -11.047 1 97.38 69 SER A N 1
ATOM 554 C CA . SER A 1 69 ? 6.984 -18.984 -12.391 1 97.38 69 SER A CA 1
ATOM 555 C C . SER A 1 69 ? 5.973 -19.609 -13.344 1 97.38 69 SER A C 1
ATOM 557 O O . SER A 1 69 ? 5.113 -20.391 -12.914 1 97.38 69 SER A O 1
ATOM 559 N N . ASP A 1 70 ? 6.113 -19.266 -14.609 1 94.94 70 ASP A N 1
ATOM 560 C CA . ASP A 1 70 ? 5.219 -19.797 -15.633 1 94.94 70 ASP A CA 1
ATOM 561 C C . ASP A 1 70 ? 5.215 -21.328 -15.609 1 94.94 70 ASP A C 1
ATOM 563 O O . ASP A 1 70 ? 4.156 -21.953 -15.688 1 94.94 70 ASP A O 1
ATOM 567 N N . ALA A 1 71 ? 6.332 -21.922 -15.438 1 93.12 71 ALA A N 1
ATOM 568 C CA . ALA A 1 71 ? 6.492 -23.375 -15.484 1 93.12 71 ALA A CA 1
ATOM 569 C C . ALA A 1 71 ? 5.801 -24.047 -14.297 1 93.12 71 ALA A C 1
ATOM 571 O O . ALA A 1 71 ? 5.473 -25.234 -14.344 1 93.12 71 ALA A O 1
ATOM 572 N N . ALA A 1 72 ? 5.578 -23.281 -13.227 1 95.06 72 ALA A N 1
ATOM 573 C CA . ALA A 1 72 ? 5.031 -23.859 -12 1 95.06 72 ALA A CA 1
ATOM 574 C C . ALA A 1 72 ? 3.559 -23.484 -11.836 1 95.06 72 ALA A C 1
ATOM 576 O O . ALA A 1 72 ? 2.918 -23.891 -10.867 1 95.06 72 ALA A O 1
ATOM 577 N N . ARG A 1 73 ? 2.959 -22.812 -12.727 1 93.69 73 ARG A N 1
ATOM 578 C CA . ARG A 1 73 ? 1.575 -22.375 -12.602 1 93.69 73 ARG A CA 1
ATOM 579 C C . ARG A 1 73 ? 0.605 -23.516 -12.859 1 93.69 73 ARG A C 1
ATOM 581 O O . ARG A 1 73 ? 0.922 -24.453 -13.602 1 93.69 73 ARG A O 1
ATOM 588 N N . GLY A 1 74 ? -0.55 -23.359 -12.195 1 92.31 74 GLY A N 1
ATOM 589 C CA . GLY A 1 74 ? -1.58 -24.375 -12.367 1 92.31 74 GLY A CA 1
ATOM 590 C C . GLY A 1 74 ? -1.28 -25.656 -11.625 1 92.31 74 GLY A C 1
ATOM 591 O O . GLY A 1 74 ? -1.941 -26.672 -11.852 1 92.31 74 GLY A O 1
ATOM 592 N N . LYS A 1 75 ? -0.257 -25.641 -10.805 1 94.88 75 LYS A N 1
ATOM 593 C CA . LYS A 1 75 ? 0.152 -26.844 -10.102 1 94.88 75 LYS A CA 1
ATOM 594 C C . LYS A 1 75 ? -0.063 -26.719 -8.594 1 94.88 75 LYS A C 1
ATOM 596 O O . LYS A 1 75 ? 0.422 -27.531 -7.816 1 94.88 75 LYS A O 1
ATOM 601 N N . GLY A 1 76 ? -0.652 -25.641 -8.195 1 95.81 76 GLY A N 1
ATOM 602 C CA . GLY A 1 76 ? -1.023 -25.5 -6.793 1 95.81 76 GLY A CA 1
ATOM 603 C C . GLY A 1 76 ? 0.014 -24.766 -5.973 1 95.81 76 GLY A C 1
ATOM 604 O O . GLY A 1 76 ? -0.174 -24.547 -4.773 1 95.81 76 GLY A O 1
ATOM 605 N N . LEU A 1 77 ? 1.122 -24.297 -6.535 1 97.69 77 LEU A N 1
ATOM 606 C CA . LEU A 1 77 ? 2.205 -23.656 -5.797 1 97.69 77 LEU A CA 1
ATOM 607 C C . LEU A 1 77 ? 1.733 -22.359 -5.152 1 97.69 77 LEU A C 1
ATOM 609 O O . LEU A 1 77 ? 2.068 -22.078 -3.998 1 97.69 77 LEU A O 1
ATOM 613 N N . GLY A 1 78 ? 0.961 -21.578 -5.891 1 97.81 78 GLY A N 1
ATOM 614 C CA . GLY A 1 78 ? 0.433 -20.344 -5.32 1 97.81 78 GLY A CA 1
ATOM 615 C C . GLY A 1 78 ? -0.337 -20.578 -4.031 1 97.81 78 GLY A C 1
ATOM 616 O O . GLY A 1 78 ? -0.111 -19.875 -3.037 1 97.81 78 GLY A O 1
ATOM 617 N N . SER A 1 79 ? -1.17 -21.547 -4.094 1 97.62 79 SER A N 1
ATOM 618 C CA . SER A 1 79 ? -1.965 -21.891 -2.918 1 97.62 79 SER A CA 1
ATOM 619 C C . SER A 1 79 ? -1.078 -22.359 -1.77 1 97.62 79 SER A C 1
ATOM 621 O O . SER A 1 79 ? -1.348 -22.062 -0.606 1 97.62 79 SER A O 1
ATOM 623 N N . GLU A 1 80 ? -0.082 -23.062 -2.102 1 98.06 80 GLU A N 1
ATOM 624 C C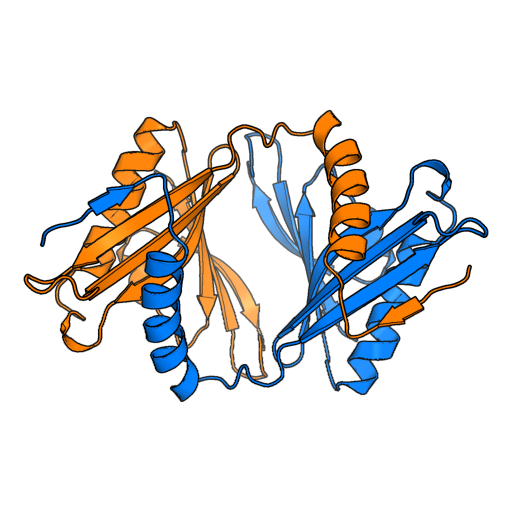A . GLU A 1 80 ? 0.849 -23.547 -1.084 1 98.06 80 GLU A CA 1
ATOM 625 C C . GLU A 1 80 ? 1.589 -22.391 -0.421 1 98.06 80 GLU A C 1
ATOM 627 O O . GLU A 1 80 ? 1.85 -22.422 0.783 1 98.06 80 GLU A O 1
ATOM 632 N N . LEU A 1 81 ? 2.002 -21.375 -1.224 1 98.62 81 LEU A N 1
ATOM 633 C CA . LEU A 1 81 ? 2.65 -20.188 -0.683 1 98.62 81 LEU A CA 1
ATOM 634 C C . LEU A 1 81 ? 1.741 -19.484 0.315 1 98.62 81 LEU A C 1
ATOM 636 O O . LEU A 1 81 ? 2.186 -19.094 1.397 1 98.62 81 LEU A O 1
ATOM 640 N N . ILE A 1 82 ? 0.461 -19.344 -0.034 1 98.5 82 ILE A N 1
ATOM 641 C CA . ILE A 1 82 ? -0.511 -18.688 0.835 1 98.5 82 ILE A CA 1
ATOM 642 C C . ILE A 1 82 ? -0.683 -19.5 2.119 1 98.5 82 ILE A C 1
ATOM 644 O O . ILE A 1 82 ? -0.666 -18.938 3.219 1 98.5 82 ILE A O 1
ATOM 648 N N . ARG A 1 83 ? -0.808 -20.797 1.988 1 98 83 ARG A N 1
ATOM 649 C CA . ARG A 1 83 ? -0.96 -21.656 3.158 1 98 83 ARG A CA 1
ATOM 650 C C . ARG A 1 83 ? 0.26 -21.562 4.07 1 98 83 ARG A C 1
ATOM 652 O O . ARG A 1 83 ? 0.13 -21.578 5.293 1 98 83 ARG A O 1
ATOM 659 N N . GLY A 1 84 ? 1.438 -21.562 3.438 1 98 84 GLY A N 1
ATOM 660 C CA . GLY A 1 84 ? 2.646 -21.375 4.223 1 98 84 GLY A CA 1
ATOM 661 C C . GLY A 1 84 ? 2.641 -20.078 5.012 1 98 84 GLY A C 1
ATOM 662 O O . GLY A 1 84 ? 2.998 -20.062 6.191 1 98 84 GLY A O 1
ATOM 663 N N . ALA A 1 85 ? 2.273 -18.969 4.375 1 98.69 85 ALA A N 1
ATOM 664 C CA . ALA A 1 85 ? 2.156 -17.688 5.059 1 98.69 85 ALA A CA 1
ATOM 665 C C . ALA A 1 85 ? 1.147 -17.766 6.203 1 98.69 85 ALA A C 1
ATOM 667 O O . ALA A 1 85 ? 1.425 -17.312 7.316 1 98.69 85 ALA A O 1
ATOM 668 N N . GLU A 1 86 ? -0.022 -18.359 5.938 1 98.38 86 GLU A N 1
ATOM 669 C CA . GLU A 1 86 ? -1.077 -18.5 6.934 1 98.38 86 GLU A CA 1
ATOM 670 C C . GLU A 1 86 ? -0.572 -19.234 8.172 1 98.38 86 GLU A C 1
ATOM 672 O O . GLU A 1 86 ? -0.839 -18.812 9.305 1 98.38 86 GLU A O 1
ATOM 677 N N . SER A 1 87 ? 0.061 -20.328 7.891 1 97 87 SER A N 1
ATOM 678 C CA . SER A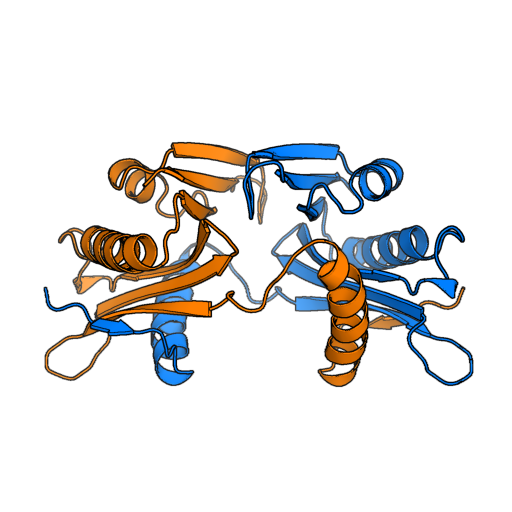 1 87 ? 0.571 -21.125 8.992 1 97 87 SER A CA 1
ATOM 679 C C . SER A 1 87 ? 1.473 -20.297 9.906 1 97 87 SER A C 1
ATOM 681 O O . SER A 1 87 ? 1.321 -20.328 11.133 1 97 87 SER A O 1
ATOM 683 N N . ARG A 1 88 ? 2.377 -19.531 9.328 1 97.38 88 ARG A N 1
ATOM 684 C CA . ARG A 1 88 ? 3.334 -18.75 10.109 1 97.38 88 ARG A CA 1
ATOM 685 C C . ARG A 1 88 ? 2.641 -17.609 10.852 1 97.38 88 ARG A C 1
ATOM 687 O O . ARG A 1 88 ? 2.912 -17.375 12.031 1 97.38 88 ARG A O 1
ATOM 694 N N . ILE A 1 89 ? 1.768 -16.922 10.242 1 97.44 89 ILE A N 1
ATOM 695 C CA . ILE A 1 89 ? 1.229 -15.719 10.852 1 97.44 89 ILE A CA 1
ATOM 696 C C . ILE A 1 89 ? 0.219 -16.078 11.93 1 97.44 89 ILE A C 1
ATOM 698 O O . ILE A 1 89 ? -0.071 -15.281 12.82 1 97.44 89 ILE A O 1
ATOM 702 N N . ARG A 1 90 ? -0.402 -17.281 11.859 1 97.31 90 ARG A N 1
ATOM 703 C CA . ARG A 1 90 ? -1.192 -17.781 12.977 1 97.31 90 ARG A CA 1
ATOM 704 C C . ARG A 1 90 ? -0.343 -17.906 14.234 1 97.31 90 ARG A C 1
ATOM 706 O O . ARG A 1 90 ? -0.813 -17.609 15.336 1 97.31 90 ARG A O 1
ATOM 713 N N . GLU A 1 91 ? 0.895 -18.297 14.031 1 96.38 91 GLU A N 1
ATOM 714 C CA . GLU A 1 91 ? 1.816 -18.375 15.164 1 96.38 91 GLU A CA 1
ATOM 715 C C . GLU A 1 91 ? 2.102 -17 15.734 1 96.38 91 GLU A C 1
ATOM 717 O O . GLU A 1 91 ? 2.42 -16.859 16.922 1 96.38 91 GLU A O 1
ATOM 722 N N . TRP A 1 92 ? 2.004 -15.961 14.906 1 95.44 92 TRP A N 1
ATOM 723 C CA . TRP A 1 92 ? 2.217 -14.578 15.312 1 95.44 92 TRP A CA 1
ATOM 724 C C . TRP A 1 92 ? 0.98 -14.016 16.016 1 95.44 92 TRP A C 1
ATOM 726 O O . TRP A 1 92 ? 1.013 -12.914 16.562 1 95.44 92 TRP A O 1
ATOM 736 N N . GLY A 1 93 ? -0.127 -14.766 15.883 1 95.62 93 GLY A N 1
ATOM 737 C CA . GLY A 1 93 ? -1.373 -14.289 16.469 1 95.62 93 GLY A CA 1
ATOM 738 C C . GLY A 1 93 ? -2.174 -13.414 15.516 1 95.62 93 GLY A C 1
ATOM 739 O O . GLY A 1 93 ? -3.094 -12.711 15.945 1 95.62 93 GLY A O 1
ATOM 740 N N . CYS A 1 94 ? -1.805 -13.391 14.281 1 97.12 94 CYS A N 1
ATOM 741 C CA . CYS A 1 94 ? -2.58 -12.641 13.297 1 97.12 94 CYS A CA 1
ATOM 742 C C . CYS A 1 94 ? -3.938 -13.297 13.062 1 97.12 94 CYS A C 1
ATOM 744 O O . CYS A 1 94 ? -4.062 -14.523 13.133 1 97.12 94 CYS A O 1
ATOM 746 N N . SER A 1 95 ? -4.906 -12.469 12.672 1 97.44 95 SER A N 1
ATOM 747 C CA . SER A 1 95 ? -6.258 -12.984 12.484 1 97.44 95 SER A CA 1
ATOM 748 C C . SER A 1 95 ? -6.73 -12.781 11.047 1 97.44 95 SER A C 1
ATOM 750 O O . SER A 1 95 ? -7.742 -13.352 10.633 1 97.44 95 SER A O 1
ATOM 752 N N . HIS A 1 96 ? -6.027 -11.977 10.266 1 98.62 96 HIS A N 1
ATOM 753 C CA . HIS A 1 96 ? -6.5 -11.656 8.922 1 98.62 96 HIS A CA 1
ATOM 754 C C . HIS A 1 96 ? -5.336 -11.469 7.957 1 98.62 96 HIS A C 1
ATOM 756 O O . HIS A 1 96 ? -4.195 -11.273 8.383 1 98.62 96 HIS A O 1
ATOM 762 N N . MET A 1 97 ? -5.652 -11.57 6.738 1 98.88 97 MET A N 1
ATOM 763 C CA . MET A 1 97 ? -4.758 -11.227 5.641 1 98.88 97 MET A CA 1
ATOM 764 C C . MET A 1 97 ? -5.402 -10.203 4.711 1 98.88 97 MET A C 1
ATOM 766 O O . MET A 1 97 ? -6.625 -10.18 4.551 1 98.88 97 MET A O 1
ATOM 770 N N . LEU A 1 98 ? -4.648 -9.328 4.195 1 98.88 98 LEU A N 1
ATOM 771 C CA . LEU A 1 98 ? -5.059 -8.336 3.211 1 98.88 98 LEU A CA 1
ATOM 772 C C . LEU A 1 98 ? -4.168 -8.391 1.974 1 98.88 98 LEU A C 1
ATOM 774 O O . LEU A 1 98 ? -2.945 -8.508 2.09 1 98.88 98 LEU A O 1
ATOM 778 N N . VAL A 1 99 ? -4.773 -8.336 0.801 1 98.75 99 VAL A N 1
ATOM 779 C CA . VAL A 1 99 ? -4.02 -8.188 -0.438 1 98.75 99 VAL A CA 1
ATOM 780 C C . VAL A 1 99 ? -4.766 -7.254 -1.39 1 98.75 99 VAL A C 1
ATOM 782 O O . VAL A 1 99 ? -5.996 -7.184 -1.357 1 98.75 99 VAL A O 1
ATOM 785 N N . ASP A 1 100 ? -4.023 -6.48 -2.092 1 97.94 100 ASP A N 1
ATOM 786 C CA . ASP A 1 100 ? -4.617 -5.844 -3.264 1 97.94 100 ASP A CA 1
ATOM 787 C C . ASP A 1 100 ? -3.992 -6.375 -4.551 1 97.94 100 ASP A C 1
ATOM 789 O O . ASP A 1 100 ? -2.842 -6.82 -4.555 1 97.94 100 ASP A O 1
ATOM 793 N N . THR A 1 101 ? -4.746 -6.438 -5.59 1 96.75 101 THR A N 1
ATOM 794 C CA . THR A 1 101 ? -4.301 -6.969 -6.875 1 96.75 101 THR A CA 1
ATOM 795 C C . THR A 1 101 ? -5.023 -6.27 -8.023 1 96.75 101 THR A C 1
ATOM 797 O O . THR A 1 101 ? -6.121 -5.742 -7.848 1 96.75 101 THR A O 1
ATOM 800 N N . ALA A 1 102 ? -4.422 -6.328 -9.188 1 94.56 102 ALA A N 1
ATOM 801 C CA . ALA A 1 102 ? -5.016 -5.727 -10.383 1 94.56 102 ALA A CA 1
ATOM 802 C C . ALA A 1 102 ? -6.008 -6.68 -11.039 1 94.56 102 ALA A C 1
ATOM 804 O O . ALA A 1 102 ? -5.93 -7.895 -10.852 1 94.56 102 ALA A O 1
ATOM 805 N N . SER A 1 103 ? -6.875 -6.148 -11.898 1 91.06 103 SER A N 1
ATOM 806 C CA . SER A 1 103 ? -7.934 -6.898 -12.562 1 91.06 103 SER A CA 1
ATOM 807 C C . SER A 1 103 ? -7.359 -7.887 -13.57 1 91.06 103 SER A C 1
ATOM 809 O O . SER A 1 103 ? -8.023 -8.859 -13.945 1 91.06 103 SER A O 1
ATOM 811 N N . PHE A 1 104 ? -6.223 -7.602 -14.055 1 84.56 104 PHE A N 1
ATOM 812 C CA . PHE A 1 104 ? -5.609 -8.523 -15.008 1 84.56 104 PHE A CA 1
ATOM 813 C C . PHE A 1 104 ? -4.859 -9.633 -14.289 1 84.56 104 PHE A C 1
ATOM 815 O O . PHE A 1 104 ? -4.297 -10.531 -14.922 1 84.56 104 PHE A O 1
ATOM 822 N N . GLN A 1 105 ? -4.938 -9.477 -12.922 1 82.44 105 GLN A N 1
ATOM 823 C CA . GLN A 1 105 ? -4.211 -10.438 -12.094 1 82.44 105 GLN A CA 1
ATOM 824 C C . GLN A 1 105 ? -5.156 -11.469 -11.484 1 82.44 105 GLN A C 1
ATOM 826 O O . GLN A 1 105 ? -6.211 -11.758 -12.047 1 82.44 105 GLN A O 1
ATOM 831 N N . ALA A 1 106 ? -4.852 -11.875 -10.383 1 82.44 106 ALA A N 1
ATOM 832 C CA . ALA A 1 106 ? -5.254 -13.18 -9.867 1 82.44 106 ALA A CA 1
ATOM 833 C C . ALA A 1 106 ? -6.414 -13.055 -8.891 1 82.44 106 ALA A C 1
ATOM 835 O O . ALA A 1 106 ? -6.402 -13.664 -7.816 1 82.44 106 ALA A O 1
ATOM 836 N N . LEU A 1 107 ? -7.492 -12.305 -9.344 1 94.19 107 LEU A N 1
ATOM 837 C CA . LEU A 1 107 ? -8.664 -12.211 -8.477 1 94.19 107 LEU A CA 1
ATOM 838 C C . LEU A 1 107 ? -9.266 -13.586 -8.219 1 94.19 107 LEU A C 1
ATOM 840 O O . LEU A 1 107 ? -9.438 -13.984 -7.062 1 94.19 107 LEU A O 1
ATOM 844 N N . PRO A 1 108 ? -9.5 -14.438 -9.188 1 95.38 108 PRO A N 1
ATOM 845 C CA . PRO A 1 108 ? -10.055 -15.773 -8.938 1 95.38 108 PRO A CA 1
ATOM 846 C C . PRO A 1 108 ? -9.141 -16.641 -8.07 1 95.38 108 PRO A C 1
ATOM 848 O O . PRO A 1 108 ? -9.625 -17.453 -7.281 1 95.38 108 PRO A O 1
ATOM 851 N N . PHE A 1 109 ? -7.883 -16.453 -8.281 1 97.25 109 PHE A N 1
ATOM 852 C CA . PHE A 1 109 ? -6.914 -17.203 -7.492 1 97.25 109 PHE A CA 1
ATOM 853 C C . PHE A 1 109 ? -7.094 -16.938 -6.008 1 97.25 109 PHE A C 1
ATOM 855 O O . PHE A 1 109 ? -7.199 -17.859 -5.203 1 97.25 109 PHE A O 1
ATOM 862 N N . TYR A 1 110 ? -7.137 -15.641 -5.66 1 98.31 110 TYR A N 1
ATOM 863 C CA . TYR A 1 110 ? -7.254 -15.273 -4.254 1 98.31 110 TYR A CA 1
ATOM 864 C C . TYR A 1 110 ? -8.594 -15.719 -3.684 1 98.31 110 TYR A C 1
ATOM 866 O O . TYR A 1 110 ? -8.68 -16.141 -2.525 1 98.31 110 TYR A O 1
ATOM 874 N N . GLN A 1 111 ? -9.633 -15.586 -4.453 1 98.06 111 GLN A N 1
ATOM 875 C CA . GLN A 1 111 ? -10.938 -16.062 -4.004 1 98.06 111 GLN A CA 1
ATOM 876 C C . GLN A 1 111 ? -10.914 -17.562 -3.732 1 98.06 111 GLN A C 1
ATOM 878 O O . GLN A 1 111 ? -11.484 -18.031 -2.744 1 98.06 111 GLN A O 1
ATOM 883 N N . LYS A 1 112 ? -10.25 -18.328 -4.582 1 96.94 112 LYS A N 1
ATOM 884 C CA . LYS A 1 112 ? -10.102 -19.766 -4.383 1 96.94 112 LYS A CA 1
ATOM 885 C C . LYS A 1 112 ? -9.312 -20.062 -3.107 1 96.94 112 LYS A C 1
ATOM 887 O O . LYS A 1 112 ? -9.531 -21.094 -2.459 1 96.94 112 LYS A O 1
ATOM 892 N N . CYS A 1 113 ? -8.406 -19.172 -2.781 1 97.75 113 CYS A N 1
ATOM 893 C CA . CYS A 1 113 ? -7.586 -19.328 -1.585 1 97.75 113 CYS A CA 1
ATOM 894 C C . CYS A 1 113 ? -8.344 -18.891 -0.341 1 97.75 113 CYS A C 1
ATOM 896 O O . CYS A 1 113 ? -7.785 -18.859 0.755 1 97.75 113 CYS A O 1
ATOM 898 N N . GLY A 1 114 ? -9.594 -18.453 -0.454 1 98.31 114 GLY A N 1
ATOM 899 C CA . GLY A 1 114 ? -10.43 -18.141 0.693 1 98.31 114 GLY A CA 1
ATOM 900 C C . GLY A 1 114 ? -10.531 -16.641 0.965 1 98.31 114 GLY A C 1
ATOM 901 O O . GLY A 1 114 ? -11.109 -16.234 1.974 1 98.31 114 GLY A O 1
ATOM 902 N N . PHE A 1 115 ? -9.961 -15.836 0.073 1 98.75 115 PHE A N 1
ATOM 903 C CA . PHE A 1 115 ? -10.109 -14.391 0.212 1 98.75 115 PHE A CA 1
ATOM 904 C C . PHE A 1 115 ? -11.477 -13.938 -0.281 1 98.75 115 PHE A C 1
ATOM 906 O O . PHE A 1 115 ? -12.047 -14.539 -1.198 1 98.75 115 PHE A O 1
ATOM 913 N N . THR A 1 116 ? -11.961 -12.875 0.336 1 98.44 116 THR A N 1
ATOM 914 C CA . THR A 1 116 ? -13.203 -12.234 -0.08 1 98.44 116 THR A CA 1
ATOM 915 C C . THR A 1 116 ? -12.922 -10.852 -0.667 1 98.44 116 THR A C 1
ATOM 917 O O . THR A 1 116 ? -12.125 -10.086 -0.12 1 98.44 116 THR A O 1
ATOM 920 N N . LEU A 1 117 ? -13.578 -10.586 -1.76 1 98.19 117 LEU A N 1
ATOM 921 C CA . LEU A 1 117 ? -13.477 -9.258 -2.34 1 98.19 117 LEU A CA 1
ATOM 922 C C . LEU A 1 117 ? -14.117 -8.211 -1.424 1 98.19 117 LEU A C 1
ATOM 924 O O . LEU A 1 117 ? -15.312 -8.281 -1.138 1 98.19 117 LEU A O 1
ATOM 928 N N . HIS A 1 118 ? -13.281 -7.367 -0.976 1 98.12 118 HIS A N 1
ATOM 929 C CA . HIS A 1 118 ? -13.773 -6.32 -0.086 1 98.12 118 HIS A CA 1
ATOM 930 C C . HIS A 1 118 ? -14.234 -5.098 -0.875 1 98.12 118 HIS A C 1
ATOM 932 O O . HIS A 1 118 ? -15.312 -4.555 -0.61 1 98.12 118 HIS A O 1
ATOM 938 N N . SER A 1 119 ? -13.484 -4.617 -1.708 1 98.06 119 SER A N 1
ATOM 939 C CA . SER A 1 119 ? -13.789 -3.459 -2.539 1 98.06 119 SER A CA 1
ATOM 940 C C . SER A 1 119 ? -12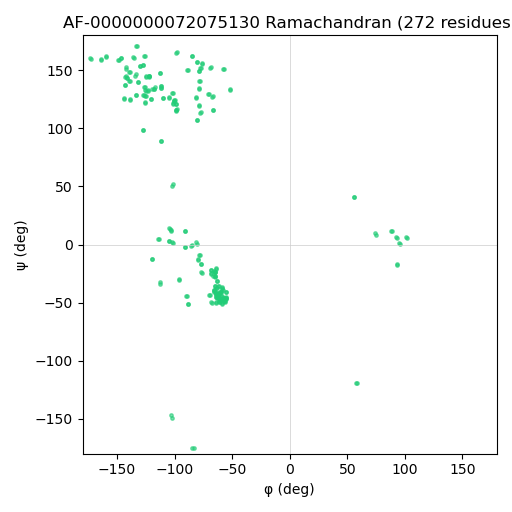.906 -3.412 -3.775 1 98.06 119 SER A C 1
ATOM 942 O O . SER A 1 119 ? -11.906 -4.133 -3.859 1 98.06 119 SER A O 1
ATOM 944 N N . SER A 1 120 ? -13.32 -2.652 -4.754 1 98.06 120 SER A N 1
ATOM 945 C CA . SER A 1 120 ? -12.531 -2.402 -5.953 1 98.06 120 SER A CA 1
ATOM 946 C C . SER A 1 120 ? -12.484 -0.916 -6.285 1 98.06 120 SER A C 1
ATOM 948 O O . SER A 1 120 ? -13.477 -0.205 -6.125 1 98.06 120 SER A O 1
ATOM 950 N N . ILE A 1 121 ? -11.359 -0.467 -6.695 1 98 121 ILE A N 1
ATOM 951 C CA . ILE A 1 121 ? -11.242 0.854 -7.301 1 98 121 ILE A CA 1
ATOM 952 C C . ILE A 1 121 ? -11.219 0.722 -8.82 1 98 121 ILE A C 1
ATOM 954 O O . ILE A 1 121 ? -10.352 0.041 -9.383 1 98 121 ILE A O 1
ATOM 958 N N . LYS A 1 122 ? -12.195 1.375 -9.523 1 97.12 122 LYS A N 1
ATOM 959 C CA . LYS A 1 122 ? -12.258 1.339 -10.984 1 97.12 122 LYS A CA 1
ATOM 960 C C . LYS A 1 122 ? -11.203 2.248 -11.602 1 97.12 122 LYS A C 1
ATOM 962 O O . LYS A 1 122 ? -10.727 3.184 -10.953 1 97.12 122 LYS A O 1
ATOM 967 N N . ASP A 1 123 ? -10.805 1.923 -12.906 1 97.38 123 ASP A N 1
ATOM 968 C CA . ASP A 1 123 ? -9.891 2.711 -13.734 1 97.38 123 ASP A CA 1
ATOM 969 C C . ASP A 1 123 ? -8.555 2.934 -13.016 1 97.38 123 ASP A C 1
ATOM 971 O O . ASP A 1 123 ? -8.008 4.039 -13.047 1 97.38 123 ASP A O 1
ATOM 975 N N . PHE A 1 124 ? -8.07 1.87 -12.344 1 97.12 124 PHE A N 1
ATOM 976 C CA . PHE A 1 124 ? -6.777 1.879 -11.672 1 97.12 124 PHE A CA 1
ATOM 977 C C . PHE A 1 124 ? -5.895 0.747 -12.188 1 97.12 124 PHE A C 1
ATOM 979 O O . PHE A 1 124 ? -6.312 -0.414 -12.195 1 97.12 124 PHE A O 1
ATOM 986 N N . PRO A 1 125 ? -4.59 1.001 -12.547 1 96.25 125 PRO A N 1
ATOM 987 C CA . PRO A 1 125 ? -4.027 2.352 -12.594 1 96.25 125 PRO A CA 1
ATOM 988 C C . PRO A 1 125 ? -4.434 3.113 -13.852 1 96.25 125 PRO A C 1
ATOM 990 O O . PRO A 1 125 ? -4.168 4.312 -13.969 1 96.25 125 PRO A O 1
ATOM 993 N N . HIS A 1 126 ? -5.094 2.396 -14.836 1 96.31 126 HIS A N 1
ATOM 994 C CA . HIS A 1 126 ? -5.578 3.01 -16.062 1 96.31 126 HIS A CA 1
ATOM 995 C C . HIS A 1 126 ? -7.059 2.723 -16.281 1 96.31 126 HIS A C 1
ATOM 997 O O . HIS A 1 126 ? -7.613 1.807 -15.672 1 96.31 126 HIS A O 1
ATOM 1003 N N . GLN A 1 127 ? -7.629 3.574 -17.188 1 95.75 127 GLN A N 1
ATOM 1004 C CA . GLN A 1 127 ? -9.023 3.355 -17.562 1 95.75 127 GLN A CA 1
ATOM 1005 C C . GLN A 1 127 ? -9.25 1.91 -18 1 95.75 127 GLN A C 1
ATOM 1007 O O . GLN A 1 127 ? -8.461 1.351 -18.766 1 95.75 127 GLN A O 1
ATOM 1012 N N . GLY A 1 128 ? -10.312 1.261 -17.516 1 95.94 128 GLY A N 1
ATOM 1013 C CA . GLY A 1 128 ? -10.664 -0.097 -17.906 1 95.94 128 GLY A CA 1
ATOM 1014 C C . GLY A 1 128 ? -10.086 -1.149 -16.969 1 95.94 128 GLY A C 1
ATOM 1015 O O . GLY A 1 128 ? -10.516 -2.305 -17 1 95.94 128 GLY A O 1
ATOM 1016 N N . MET A 1 129 ? -9.109 -0.792 -16.203 1 96.38 129 MET A N 1
ATOM 1017 C CA . MET A 1 129 ? -8.516 -1.69 -15.227 1 96.38 129 MET A CA 1
ATOM 1018 C C . MET A 1 129 ? -9.094 -1.437 -13.836 1 96.38 129 MET A C 1
ATOM 1020 O O . MET A 1 129 ? -9.828 -0.47 -13.633 1 96.38 129 MET A O 1
ATOM 1024 N N . GLN A 1 130 ? -8.867 -2.363 -12.922 1 97.5 130 GLN A N 1
ATOM 1025 C CA . GLN A 1 130 ? -9.328 -2.205 -11.547 1 97.5 130 GLN A CA 1
ATOM 1026 C C . GLN A 1 130 ? -8.273 -2.695 -10.555 1 97.5 130 GLN A C 1
ATOM 1028 O O . GLN A 1 130 ? -7.477 -3.582 -10.875 1 97.5 130 GLN A O 1
ATOM 1033 N N . ARG A 1 131 ? -8.25 -2.074 -9.445 1 97.94 131 ARG A N 1
ATOM 1034 C CA . ARG A 1 131 ? -7.574 -2.611 -8.266 1 97.94 131 ARG A CA 1
ATOM 1035 C C . ARG A 1 131 ? -8.57 -3.25 -7.305 1 97.94 131 ARG A C 1
ATOM 1037 O O . ARG A 1 131 ? -9.531 -2.605 -6.887 1 97.94 131 ARG A O 1
ATOM 1044 N N . HIS A 1 132 ? -8.344 -4.492 -6.984 1 98.5 132 HIS A N 1
ATOM 1045 C CA . HIS A 1 132 ? -9.188 -5.23 -6.051 1 98.5 132 HIS A CA 1
ATOM 1046 C C . HIS A 1 132 ? -8.531 -5.336 -4.68 1 98.5 132 HIS A C 1
ATOM 1048 O O . HIS A 1 132 ? -7.348 -5.66 -4.578 1 98.5 132 HIS A O 1
ATOM 1054 N N . TYR A 1 133 ? -9.258 -5.016 -3.635 1 98.62 133 TYR A N 1
ATOM 1055 C CA . TYR A 1 133 ? -8.836 -5.281 -2.264 1 98.62 133 TYR A CA 1
ATOM 1056 C C . TYR A 1 133 ? -9.547 -6.512 -1.705 1 98.62 133 TYR A C 1
ATOM 1058 O O . TYR A 1 133 ? -10.773 -6.562 -1.674 1 98.62 133 TYR A O 1
ATOM 1066 N N . LEU A 1 134 ? -8.781 -7.453 -1.318 1 98.75 134 LEU A N 1
ATOM 1067 C CA . LEU A 1 134 ? -9.336 -8.703 -0.804 1 98.75 134 LEU A CA 1
ATOM 1068 C C . LEU A 1 134 ? -8.836 -8.977 0.611 1 98.75 134 LEU A C 1
ATOM 1070 O O . LEU A 1 134 ? -7.688 -8.672 0.938 1 98.75 134 LEU A O 1
ATOM 1074 N N . THR A 1 135 ? -9.68 -9.555 1.421 1 98.75 135 THR A N 1
ATOM 1075 C CA . THR A 1 135 ? -9.328 -9.906 2.789 1 98.75 135 THR A CA 1
ATOM 1076 C C . THR A 1 135 ? -9.648 -11.375 3.066 1 98.75 135 THR A C 1
ATOM 1078 O O . THR A 1 135 ? -10.484 -11.969 2.387 1 98.75 135 THR A O 1
ATOM 1081 N N . LYS A 1 136 ? -8.977 -11.938 3.967 1 98.62 136 LYS A N 1
ATOM 1082 C CA . LYS A 1 136 ? -9.211 -13.305 4.426 1 98.62 136 LYS A CA 1
ATOM 1083 C C . LYS A 1 136 ? -9.094 -13.398 5.941 1 98.62 136 LYS A C 1
ATOM 1085 O O . LYS A 1 136 ? -8.102 -12.961 6.527 1 98.62 136 LYS A O 1
ATOM 1090 N N . ALA A 1 137 ? -10.133 -13.898 6.555 1 97.88 137 ALA A N 1
ATOM 1091 C CA . ALA A 1 137 ? -10.055 -14.242 7.969 1 97.88 137 ALA A CA 1
ATOM 1092 C C . ALA A 1 137 ? -9.328 -15.57 8.172 1 97.88 137 ALA A C 1
ATOM 1094 O O . ALA A 1 137 ? -9.531 -16.516 7.398 1 97.88 137 ALA A O 1
ATOM 1095 N N . LEU A 1 138 ? -8.555 -15.609 9.172 1 96 138 LEU A N 1
ATOM 1096 C CA . LEU A 1 138 ? -7.812 -16.828 9.445 1 96 138 LEU A CA 1
ATOM 1097 C C . LEU A 1 138 ? -8.594 -17.734 10.398 1 96 138 LEU A C 1
ATOM 1099 O O . LEU A 1 138 ? -9.359 -17.25 11.234 1 96 138 LEU A O 1
ATOM 1103 N N . MET B 1 1 ? 5.633 -29.828 -2.852 1 78.81 1 MET B N 1
ATOM 1104 C CA . MET B 1 1 ? 6.602 -28.797 -3.199 1 78.81 1 MET B CA 1
ATOM 1105 C C . MET B 1 1 ? 7.262 -28.219 -1.948 1 78.81 1 MET B C 1
ATOM 1107 O O . MET B 1 1 ? 6.656 -28.203 -0.876 1 78.81 1 MET B O 1
ATOM 1111 N N . GLN B 1 2 ? 8.594 -28.031 -2.092 1 91.06 2 GLN B N 1
ATOM 1112 C CA . GLN B 1 2 ? 9.297 -27.578 -0.899 1 91.06 2 GLN B CA 1
ATOM 1113 C C . GLN B 1 2 ? 9.148 -26.078 -0.712 1 91.06 2 GLN B C 1
ATOM 1115 O O . GLN B 1 2 ? 9.344 -25.312 -1.656 1 91.06 2 GLN B O 1
ATOM 1120 N N . ILE B 1 3 ? 8.711 -25.688 0.445 1 96.38 3 ILE B N 1
ATOM 1121 C CA . ILE B 1 3 ? 8.484 -24.281 0.756 1 96.38 3 ILE B CA 1
ATOM 1122 C C . ILE B 1 3 ? 9.398 -23.859 1.903 1 96.38 3 ILE B C 1
ATOM 1124 O O . ILE B 1 3 ? 9.594 -24.609 2.861 1 96.38 3 ILE B O 1
ATOM 1128 N N . GLU B 1 4 ? 10.016 -22.75 1.746 1 97.81 4 GLU B N 1
ATOM 1129 C CA . GLU B 1 4 ? 10.797 -22.109 2.799 1 97.81 4 GLU B CA 1
ATOM 1130 C C . GLU B 1 4 ? 10.055 -20.906 3.375 1 97.81 4 GLU B C 1
ATOM 1132 O O . GLU B 1 4 ? 9.586 -20.047 2.631 1 97.81 4 GLU B O 1
ATOM 1137 N N . ILE B 1 5 ? 9.891 -20.875 4.707 1 98.44 5 ILE B N 1
ATOM 1138 C CA . ILE B 1 5 ? 9.289 -19.75 5.406 1 98.44 5 ILE B CA 1
ATOM 1139 C C . ILE B 1 5 ? 10.352 -19.016 6.219 1 98.44 5 ILE B C 1
ATOM 1141 O O . ILE B 1 5 ? 11.094 -19.625 6.984 1 98.44 5 ILE B O 1
ATOM 1145 N N . THR B 1 6 ? 10.477 -17.75 6.02 1 98.31 6 THR B N 1
ATOM 1146 C CA . THR B 1 6 ? 11.555 -17.016 6.684 1 98.31 6 THR B CA 1
ATOM 1147 C C . THR B 1 6 ? 11.086 -15.633 7.117 1 98.31 6 THR B C 1
ATOM 1149 O O . THR B 1 6 ? 10.219 -15.031 6.477 1 98.31 6 THR B O 1
ATOM 1152 N N . GLU B 1 7 ? 11.664 -15.062 8.188 1 97.19 7 GLU B N 1
ATOM 1153 C CA . GLU B 1 7 ? 11.406 -13.703 8.664 1 97.19 7 GLU B CA 1
ATOM 1154 C C . GLU B 1 7 ? 12.516 -12.75 8.234 1 97.19 7 GLU B C 1
ATOM 1156 O O . GLU B 1 7 ? 12.469 -11.555 8.539 1 97.19 7 GLU B O 1
ATOM 1161 N N . ASN B 1 8 ? 13.445 -13.352 7.508 1 97 8 ASN B N 1
ATOM 1162 C CA . ASN B 1 8 ? 14.539 -12.562 6.945 1 97 8 ASN B CA 1
ATOM 1163 C C . ASN B 1 8 ? 14.445 -12.477 5.426 1 97 8 ASN B C 1
ATOM 1165 O O . ASN B 1 8 ? 15.031 -13.297 4.715 1 97 8 ASN B O 1
ATOM 1169 N N . VAL B 1 9 ? 13.742 -11.477 4.938 1 98.25 9 VAL B N 1
ATOM 1170 C CA . VAL B 1 9 ? 13.617 -11.266 3.498 1 98.25 9 VAL B CA 1
ATOM 1171 C C . VAL B 1 9 ? 14.859 -10.562 2.967 1 98.25 9 VAL B C 1
ATOM 1173 O O . VAL B 1 9 ? 15.055 -9.367 3.193 1 98.25 9 VAL B O 1
ATOM 1176 N N . THR B 1 10 ? 15.695 -11.273 2.256 1 97.94 10 THR B N 1
ATOM 1177 C CA . THR B 1 10 ? 16.922 -10.695 1.729 1 97.94 10 THR B CA 1
ATOM 1178 C C . THR B 1 10 ? 16.656 -9.906 0.453 1 97.94 10 THR B C 1
ATOM 1180 O O . THR B 1 10 ? 15.648 -10.141 -0.223 1 97.94 10 THR B O 1
ATOM 1183 N N . GLN B 1 11 ? 17.547 -8.977 0.157 1 97.75 11 GLN B N 1
ATOM 1184 C CA . GLN B 1 11 ? 17.438 -8.234 -1.094 1 97.75 11 GLN B CA 1
ATOM 1185 C C . GLN B 1 11 ? 17.484 -9.172 -2.297 1 97.75 11 G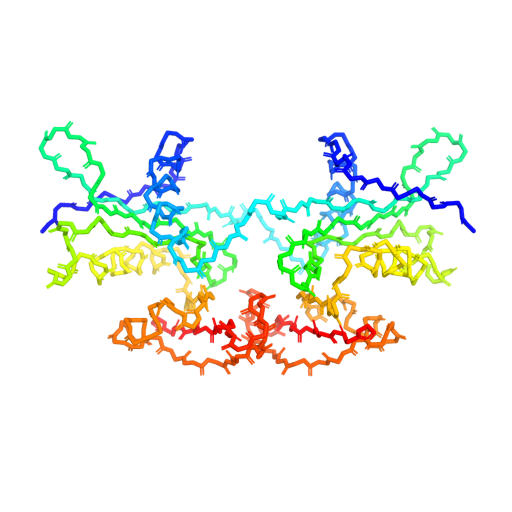LN B C 1
ATOM 1187 O O . GLN B 1 11 ? 16.797 -8.945 -3.291 1 97.75 11 GLN B O 1
ATOM 1192 N N . GLN B 1 12 ? 18.297 -10.172 -2.189 1 97.44 12 GLN B N 1
ATOM 1193 C CA . GLN B 1 12 ? 18.438 -11.141 -3.27 1 97.44 12 GLN B CA 1
ATOM 1194 C C . GLN B 1 12 ? 17.109 -11.859 -3.533 1 97.44 12 GLN B C 1
ATOM 1196 O O . GLN B 1 12 ? 16.688 -11.992 -4.684 1 97.44 12 GLN B O 1
ATOM 1201 N N . ASP B 1 13 ? 16.484 -12.352 -2.486 1 97.94 13 ASP B N 1
ATOM 1202 C CA . ASP B 1 13 ? 15.211 -13.039 -2.635 1 97.94 13 ASP B CA 1
ATOM 1203 C C . ASP B 1 13 ? 14.141 -12.102 -3.189 1 97.94 13 ASP B C 1
ATOM 1205 O O . ASP B 1 13 ? 13.359 -12.484 -4.062 1 97.94 13 ASP B O 1
ATOM 1209 N N . GLN B 1 14 ? 14.117 -10.93 -2.633 1 98.5 14 GLN B N 1
ATOM 1210 C CA . GLN B 1 14 ? 13.148 -9.938 -3.092 1 98.5 14 GLN B CA 1
ATOM 1211 C C . GLN B 1 14 ? 13.336 -9.625 -4.574 1 98.5 14 GLN B C 1
ATOM 1213 O O . GLN B 1 14 ? 12.367 -9.594 -5.336 1 98.5 14 GLN B O 1
ATOM 1218 N N . GLU B 1 15 ? 14.57 -9.406 -4.957 1 98.25 15 GLU B N 1
ATOM 1219 C CA . GLU B 1 15 ? 14.852 -9.078 -6.355 1 98.25 15 GLU B CA 1
ATOM 1220 C C . GLU B 1 15 ? 14.477 -10.242 -7.273 1 98.25 15 GLU B C 1
ATOM 1222 O O . GLU B 1 15 ? 13.93 -10.023 -8.359 1 98.25 15 GLU B O 1
ATOM 1227 N N . ALA B 1 16 ? 14.82 -11.453 -6.871 1 98 16 ALA B N 1
ATOM 1228 C CA . ALA B 1 16 ? 14.453 -12.625 -7.668 1 98 16 ALA B CA 1
ATOM 1229 C C . ALA B 1 16 ? 12.938 -12.695 -7.871 1 98 16 ALA B C 1
ATOM 1231 O O . ALA B 1 16 ? 12.469 -12.922 -8.984 1 98 16 ALA B O 1
ATOM 1232 N N . LEU B 1 17 ? 12.227 -12.492 -6.812 1 98.5 17 LEU B N 1
ATOM 1233 C CA . LEU B 1 17 ? 10.766 -12.516 -6.879 1 98.5 17 LEU B CA 1
ATOM 1234 C C . LEU B 1 17 ? 10.242 -11.383 -7.754 1 98.5 17 LEU B C 1
ATOM 1236 O O . LEU B 1 17 ? 9.422 -11.609 -8.648 1 98.5 17 LEU B O 1
ATOM 1240 N N . LEU B 1 18 ? 10.727 -10.172 -7.484 1 97.88 18 LEU B N 1
ATOM 1241 C CA . LEU B 1 18 ? 10.242 -8.992 -8.18 1 97.88 18 LEU B CA 1
ATOM 1242 C C . LEU B 1 18 ? 10.578 -9.055 -9.664 1 97.88 18 LEU B C 1
ATOM 1244 O O . LEU B 1 18 ? 9.805 -8.57 -10.5 1 97.88 18 LEU B O 1
ATOM 1248 N N . THR B 1 19 ? 11.781 -9.633 -10.023 1 98.06 19 THR B N 1
ATOM 1249 C CA . THR B 1 19 ? 12.148 -9.805 -11.422 1 98.06 19 THR B CA 1
ATOM 1250 C C . THR B 1 19 ? 11.094 -10.633 -12.164 1 98.06 19 THR B C 1
ATOM 1252 O O . THR B 1 19 ? 10.641 -10.25 -13.242 1 98.06 19 THR B O 1
ATOM 1255 N N . GLY B 1 20 ? 10.711 -11.734 -11.594 1 97.44 20 GLY B N 1
ATOM 1256 C CA . GLY B 1 20 ? 9.664 -12.555 -12.188 1 97.44 20 GLY B CA 1
ATOM 1257 C C . GLY B 1 20 ? 8.328 -11.844 -12.266 1 97.44 20 GLY B C 1
ATOM 1258 O O . GLY B 1 20 ? 7.656 -11.891 -13.297 1 97.44 20 GLY B O 1
ATOM 1259 N N . LEU B 1 21 ? 8 -11.188 -11.156 1 96.81 21 LEU B N 1
ATOM 1260 C CA . LEU B 1 21 ? 6.723 -10.492 -11.078 1 96.81 21 LEU B CA 1
ATOM 1261 C C . LEU B 1 21 ? 6.641 -9.383 -12.117 1 96.81 21 LEU B C 1
ATOM 1263 O O . LEU B 1 21 ? 5.629 -9.242 -12.812 1 96.81 21 LEU B O 1
ATOM 1267 N N . ARG B 1 22 ? 7.688 -8.57 -12.242 1 96.06 22 ARG B N 1
ATOM 1268 C CA . ARG B 1 22 ? 7.738 -7.477 -13.203 1 96.06 22 ARG B CA 1
ATOM 1269 C C . ARG B 1 22 ? 7.676 -8 -14.641 1 96.06 22 ARG B C 1
ATOM 1271 O O . ARG B 1 22 ? 7.016 -7.41 -15.492 1 96.06 22 ARG B O 1
ATOM 1278 N N . ALA B 1 23 ? 8.406 -9.109 -14.922 1 96.06 23 ALA B N 1
ATOM 1279 C CA . ALA B 1 23 ? 8.375 -9.711 -16.25 1 96.06 23 ALA B CA 1
ATOM 1280 C C . ALA B 1 23 ? 6.957 -10.133 -16.625 1 96.06 23 ALA B C 1
ATOM 1282 O O . ALA B 1 23 ? 6.52 -9.914 -17.766 1 96.06 23 ALA B O 1
ATOM 1283 N N . PHE B 1 24 ? 6.277 -10.656 -15.742 1 94.75 24 PHE B N 1
ATOM 1284 C CA . PHE B 1 24 ? 4.902 -11.07 -15.992 1 94.75 24 PHE B CA 1
ATOM 1285 C C . PHE B 1 24 ? 4.008 -9.852 -16.219 1 94.75 24 PHE B C 1
ATOM 1287 O O . PHE B 1 24 ? 3.244 -9.805 -17.188 1 94.75 24 PHE B O 1
ATOM 1294 N N . ASN B 1 25 ? 4.09 -8.859 -15.289 1 95.12 25 ASN B N 1
ATOM 1295 C CA . ASN B 1 25 ? 3.217 -7.688 -15.297 1 95.12 25 ASN B CA 1
ATOM 1296 C C . ASN B 1 25 ? 3.449 -6.82 -16.531 1 95.12 25 ASN B C 1
ATOM 1298 O O . ASN B 1 25 ? 2.535 -6.137 -17 1 95.12 25 ASN B O 1
ATOM 1302 N N . SER B 1 26 ? 4.652 -6.891 -17.047 1 95.19 26 SER B N 1
ATOM 1303 C CA . SER B 1 26 ? 5.039 -6 -18.141 1 95.19 26 SER B CA 1
ATOM 1304 C C . SER B 1 26 ? 4.203 -6.254 -19.391 1 95.19 26 SER B C 1
ATOM 1306 O O . SER B 1 26 ? 4.121 -5.398 -20.266 1 95.19 26 SER B O 1
ATOM 1308 N N . GLN B 1 27 ? 3.594 -7.406 -19.516 1 93.69 27 GLN B N 1
ATOM 1309 C CA . GLN B 1 27 ? 2.766 -7.723 -20.672 1 93.69 27 GLN B CA 1
ATOM 1310 C C . GLN B 1 27 ? 1.403 -7.043 -20.578 1 93.69 27 GLN B C 1
ATOM 1312 O O . GLN B 1 27 ? 0.676 -6.953 -21.578 1 93.69 27 GLN B O 1
ATOM 1317 N N . PHE B 1 28 ? 1.032 -6.586 -19.406 1 93.06 28 PHE B N 1
ATOM 1318 C CA . PHE B 1 28 ? -0.307 -6.047 -19.188 1 93.06 28 PHE B CA 1
ATOM 1319 C C . PHE B 1 28 ? -0.253 -4.547 -18.922 1 93.06 28 PHE B C 1
ATOM 1321 O O . PHE B 1 28 ? -1.21 -3.826 -19.203 1 93.06 28 PHE B O 1
ATOM 1328 N N . ILE B 1 29 ? 0.844 -4.145 -18.25 1 92.25 29 ILE B N 1
ATOM 1329 C CA . ILE B 1 29 ? 0.925 -2.754 -17.828 1 92.25 29 ILE B CA 1
ATOM 1330 C C . ILE B 1 29 ? 2.359 -2.252 -17.969 1 92.25 29 ILE B C 1
ATOM 1332 O O . ILE B 1 29 ? 3.312 -2.992 -17.703 1 92.25 29 ILE B O 1
ATOM 1336 N N . ASP B 1 30 ? 2.455 -1.003 -18.328 1 90 30 ASP B N 1
ATOM 1337 C CA . ASP B 1 30 ? 3.742 -0.32 -18.422 1 90 30 ASP B CA 1
ATOM 1338 C C . ASP B 1 30 ? 4.008 0.524 -17.172 1 90 30 ASP B C 1
ATOM 1340 O O . ASP B 1 30 ? 3.277 1.48 -16.906 1 90 30 ASP B O 1
ATOM 1344 N N . THR B 1 31 ? 5.082 0.144 -16.406 1 90.44 31 THR B N 1
ATOM 1345 C CA . THR B 1 31 ? 5.352 0.829 -15.141 1 90.44 31 THR B CA 1
ATOM 1346 C C . THR B 1 31 ? 6.535 1.783 -15.289 1 90.44 31 THR B C 1
ATOM 1348 O O . THR B 1 31 ? 7.07 2.27 -14.289 1 90.44 31 THR B O 1
ATOM 1351 N N . LYS B 1 32 ? 6.922 2.055 -16.5 1 87.19 32 LYS B N 1
ATOM 1352 C CA . LYS B 1 32 ? 8.094 2.891 -16.75 1 87.19 32 LYS B CA 1
ATOM 1353 C C . LYS B 1 32 ? 7.859 4.32 -16.281 1 87.19 32 LYS B C 1
ATOM 1355 O O . LYS B 1 32 ? 8.812 5.039 -15.969 1 87.19 32 LYS B O 1
ATOM 1360 N N . ASP B 1 33 ? 6.605 4.781 -16.156 1 87.5 33 ASP B N 1
ATOM 1361 C CA . ASP B 1 33 ? 6.305 6.164 -15.797 1 87.5 33 ASP B CA 1
ATOM 1362 C C . ASP B 1 33 ? 5.879 6.266 -14.336 1 87.5 33 ASP B C 1
ATOM 1364 O O . ASP B 1 33 ? 5.27 7.258 -13.93 1 87.5 33 ASP B O 1
ATOM 1368 N N . TRP B 1 34 ? 6.129 5.141 -13.695 1 92.88 34 TRP B N 1
ATOM 1369 C CA . TRP B 1 34 ? 5.895 5.234 -12.258 1 92.88 34 TRP B CA 1
ATOM 1370 C C . TRP B 1 34 ? 7.035 5.973 -11.57 1 92.88 34 TRP B C 1
ATOM 1372 O O . TRP B 1 34 ? 8.188 5.535 -11.617 1 92.88 34 TRP B O 1
ATOM 1382 N N . TYR B 1 35 ? 6.727 7.152 -11.023 1 92.88 35 TYR B N 1
ATOM 1383 C CA . TYR B 1 35 ? 7.754 7.957 -10.375 1 92.88 35 TYR B CA 1
ATOM 1384 C C . TYR B 1 35 ? 7.254 8.508 -9.047 1 92.88 35 TYR B C 1
ATOM 1386 O O . TYR B 1 35 ? 6.043 8.57 -8.805 1 92.88 35 TYR B O 1
ATOM 1394 N N . GLU B 1 36 ? 8.203 8.867 -8.258 1 97.88 36 GLU B N 1
ATOM 1395 C CA . GLU B 1 36 ? 7.891 9.438 -6.953 1 97.88 36 GLU B CA 1
ATOM 1396 C C . GLU B 1 36 ? 7.723 10.953 -7.043 1 97.88 36 GLU B C 1
ATOM 1398 O O . GLU B 1 36 ? 8.266 11.594 -7.945 1 97.88 36 GLU B O 1
ATOM 1403 N N . LEU B 1 37 ? 6.93 11.469 -6.219 1 98.75 37 LEU B N 1
ATOM 1404 C CA . LEU B 1 37 ? 6.734 12.906 -6.012 1 98.75 37 LEU B CA 1
ATOM 1405 C C . LEU B 1 37 ? 6.934 13.273 -4.547 1 98.75 37 LEU B C 1
ATOM 1407 O O . LEU B 1 37 ? 6.422 12.594 -3.654 1 98.75 37 LEU B O 1
ATOM 1411 N N . GLY B 1 38 ? 7.754 14.219 -4.324 1 98.88 38 GLY B N 1
ATOM 1412 C CA . GLY B 1 38 ? 7.883 14.844 -3.016 1 98.88 38 GLY B CA 1
ATOM 1413 C C . GLY B 1 38 ? 7.402 16.281 -2.988 1 98.88 38 GLY B C 1
ATOM 1414 O O . GLY B 1 38 ? 7.629 17.031 -3.938 1 98.88 38 GLY B O 1
ATOM 1415 N N . VAL B 1 39 ? 6.656 16.656 -2.018 1 98.88 39 VAL B N 1
ATOM 1416 C CA . VAL B 1 39 ? 6.246 18.031 -1.716 1 98.88 39 VAL B CA 1
ATOM 1417 C C . VAL B 1 39 ? 6.613 18.375 -0.273 1 98.88 39 VAL B C 1
ATOM 1419 O O . VAL B 1 39 ? 6.164 17.703 0.662 1 98.88 39 VAL B O 1
ATOM 1422 N N . TYR B 1 40 ? 7.406 19.422 -0.128 1 98.75 40 TYR B N 1
ATOM 1423 C CA . TYR B 1 40 ? 7.957 19.688 1.195 1 98.75 40 TYR B CA 1
ATOM 1424 C C . TYR B 1 40 ? 7.824 21.172 1.56 1 98.75 40 TYR B C 1
ATOM 1426 O O . TYR B 1 40 ? 7.844 22.031 0.682 1 98.75 40 TYR B O 1
ATOM 1434 N N . SER B 1 41 ? 7.621 21.438 2.824 1 98.5 41 SER B N 1
ATOM 1435 C CA . SER B 1 41 ? 7.77 22.766 3.412 1 98.5 41 SER B CA 1
ATOM 1436 C C . SER B 1 41 ? 8.836 22.766 4.5 1 98.5 41 SER B C 1
ATOM 1438 O O . SER B 1 41 ? 8.906 21.844 5.316 1 98.5 41 SER B O 1
ATOM 1440 N N . ARG B 1 42 ? 9.695 23.766 4.441 1 97.44 42 ARG B N 1
ATOM 1441 C CA . ARG B 1 42 ? 10.781 23.922 5.414 1 97.44 42 ARG B CA 1
ATOM 1442 C C . ARG B 1 42 ? 10.812 25.328 5.988 1 97.44 42 ARG B C 1
ATOM 1444 O O . ARG B 1 42 ? 10.352 26.281 5.344 1 97.44 42 ARG B O 1
ATOM 1451 N N . ASP B 1 43 ? 11.352 25.391 7.223 1 95.69 43 ASP B N 1
ATOM 1452 C CA . ASP B 1 43 ? 11.531 26.719 7.797 1 95.69 43 ASP B CA 1
ATOM 1453 C C . ASP B 1 43 ? 12.844 27.344 7.328 1 95.69 43 ASP B C 1
ATOM 1455 O O . ASP B 1 43 ? 13.531 26.781 6.48 1 95.69 43 ASP B O 1
ATOM 1459 N N . GLU B 1 44 ? 13.102 28.469 7.871 1 94.69 44 GLU B N 1
ATOM 1460 C CA . GLU B 1 44 ? 14.258 29.234 7.422 1 94.69 44 GLU B CA 1
ATOM 1461 C C . GLU B 1 44 ? 15.562 28.5 7.73 1 94.69 44 GLU B C 1
ATOM 1463 O O . GLU B 1 44 ? 16.578 28.719 7.059 1 94.69 44 GLU B O 1
ATOM 1468 N N . SER B 1 45 ? 15.586 27.609 8.695 1 95.19 45 SER B N 1
ATOM 1469 C CA . SER B 1 45 ? 16.781 26.859 9.102 1 95.19 45 SER B CA 1
ATOM 1470 C C . SER B 1 45 ? 16.891 25.547 8.344 1 95.19 45 SER B C 1
ATOM 1472 O O . SER B 1 45 ? 17.812 24.766 8.586 1 95.19 45 SER B O 1
ATOM 1474 N N . GLY B 1 46 ? 15.938 25.234 7.488 1 94.31 46 GLY B N 1
ATOM 1475 C CA . GLY B 1 46 ? 15.984 24.016 6.691 1 94.31 46 GLY B CA 1
ATOM 1476 C C . GLY B 1 46 ? 15.266 22.859 7.344 1 94.31 46 GLY B C 1
ATOM 1477 O O . GLY B 1 46 ? 15.266 21.734 6.809 1 94.31 46 GLY B O 1
ATOM 1478 N N . ASN B 1 47 ? 14.617 23.109 8.453 1 95.56 47 ASN B N 1
ATOM 1479 C CA . ASN B 1 47 ? 13.875 22.047 9.125 1 95.56 47 ASN B CA 1
ATOM 1480 C C . ASN B 1 47 ? 12.531 21.781 8.445 1 95.56 47 ASN B C 1
ATOM 1482 O O . ASN B 1 47 ? 11.82 22.734 8.086 1 95.56 47 ASN B O 1
ATOM 1486 N N . MET B 1 48 ? 12.305 20.562 8.273 1 97 48 MET B N 1
ATOM 1487 C CA . MET B 1 48 ? 11.039 20.203 7.633 1 97 48 MET B CA 1
ATOM 1488 C C . MET B 1 48 ? 9.859 20.562 8.531 1 97 48 MET B C 1
ATOM 1490 O O . MET B 1 48 ? 9.812 20.141 9.688 1 97 48 MET B O 1
ATOM 1494 N N . LEU B 1 49 ? 8.922 21.281 7.992 1 97.94 49 LEU B N 1
ATOM 1495 C CA . LEU B 1 49 ? 7.68 21.609 8.672 1 97.94 49 LEU B CA 1
ATOM 1496 C C . LEU B 1 49 ? 6.566 20.656 8.281 1 97.94 49 LEU B C 1
ATOM 1498 O O . LEU B 1 49 ? 5.637 20.422 9.055 1 97.94 49 LEU B O 1
ATOM 1502 N N . GLY B 1 50 ? 6.59 20.141 7.137 1 98.62 50 GLY B N 1
ATOM 1503 C CA . GLY B 1 50 ? 5.648 19.172 6.594 1 98.62 50 GLY B CA 1
ATOM 1504 C C . GLY B 1 50 ? 6.062 18.641 5.234 1 98.62 50 GLY B C 1
ATOM 1505 O O . GLY B 1 50 ? 6.926 19.219 4.57 1 98.62 50 GLY B O 1
ATOM 1506 N N . GLY B 1 51 ? 5.48 17.5 4.902 1 98.81 51 GLY B N 1
ATOM 1507 C CA . GLY B 1 51 ? 5.801 16.906 3.615 1 98.81 51 GLY B CA 1
ATOM 1508 C C . GLY B 1 51 ? 4.809 15.844 3.184 1 98.81 51 GLY B C 1
ATOM 1509 O O . GLY B 1 51 ? 4.031 15.352 4 1 98.81 51 GLY B O 1
ATOM 1510 N N . LEU B 1 52 ? 4.801 15.594 1.925 1 98.88 52 LEU B N 1
ATOM 1511 C CA . LEU B 1 52 ? 4.039 14.555 1.247 1 98.88 52 LEU B CA 1
ATOM 1512 C C . LEU B 1 52 ? 4.914 13.797 0.259 1 98.88 52 LEU B C 1
ATOM 1514 O O . LEU B 1 52 ? 5.699 14.398 -0.477 1 98.88 52 LEU B O 1
ATOM 1518 N N . ILE B 1 53 ? 4.914 12.508 0.349 1 98.88 53 ILE B N 1
ATOM 1519 C CA . ILE B 1 53 ? 5.551 11.656 -0.646 1 98.88 53 ILE B CA 1
ATOM 1520 C C . ILE B 1 53 ? 4.512 10.719 -1.266 1 98.88 53 ILE B C 1
ATOM 1522 O O . ILE B 1 53 ? 3.721 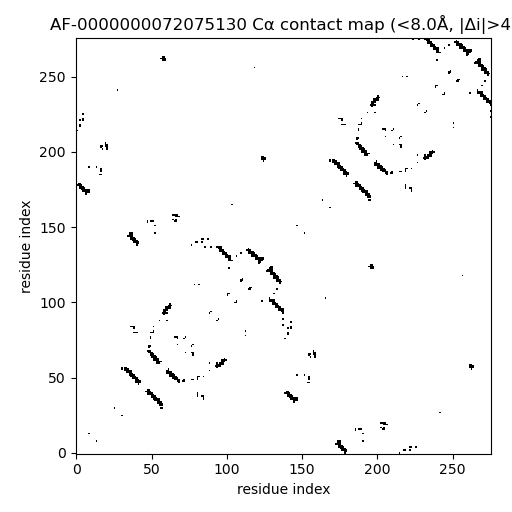10.102 -0.55 1 98.88 53 ILE B O 1
ATOM 1526 N N . GLY B 1 54 ? 4.402 10.727 -2.506 1 98.75 54 GLY B N 1
ATOM 1527 C CA . GLY B 1 54 ? 3.525 9.844 -3.252 1 98.75 54 GLY B CA 1
ATOM 1528 C C . GLY B 1 54 ? 4.195 9.211 -4.457 1 98.75 54 GLY B C 1
ATOM 1529 O O . GLY B 1 54 ? 5.34 9.547 -4.781 1 98.75 54 GLY B O 1
ATOM 1530 N N . LYS B 1 55 ? 3.549 8.312 -5.039 1 98.44 55 LYS B N 1
ATOM 1531 C CA . LYS B 1 55 ? 4.016 7.629 -6.242 1 98.44 55 LYS B CA 1
ATOM 1532 C C . LYS B 1 55 ? 2.965 7.68 -7.348 1 98.44 55 LYS B C 1
ATOM 1534 O O . LYS B 1 55 ? 1.787 7.402 -7.105 1 98.44 55 LYS B O 1
ATOM 1539 N N . ARG B 1 56 ? 3.408 8.102 -8.477 1 98.12 56 ARG B N 1
ATOM 1540 C CA . ARG B 1 56 ? 2.533 7.973 -9.633 1 98.12 56 ARG B CA 1
ATOM 1541 C C . ARG B 1 56 ? 2.385 6.516 -10.055 1 98.12 56 ARG B C 1
ATOM 1543 O O . ARG B 1 56 ? 3.381 5.801 -10.203 1 98.12 56 ARG B O 1
ATOM 1550 N N . LYS B 1 57 ? 1.203 6.086 -10.211 1 97.38 57 LYS B N 1
ATOM 1551 C CA . LYS B 1 57 ? 0.828 4.801 -10.805 1 97.38 57 LYS B CA 1
ATOM 1552 C C . LYS B 1 57 ? -0.184 4.992 -11.93 1 97.38 57 LYS B C 1
ATOM 1554 O O . LYS B 1 57 ? -1.382 5.133 -11.68 1 97.38 57 LYS B O 1
ATOM 1559 N N . GLY B 1 58 ? 0.271 4.996 -13.156 1 96.25 58 GLY B N 1
ATOM 1560 C CA . GLY B 1 58 ? -0.604 5.32 -14.273 1 96.25 58 GLY B CA 1
ATOM 1561 C C . GLY B 1 58 ? -1.238 6.695 -14.156 1 96.25 58 GLY B C 1
ATOM 1562 O O . GLY B 1 58 ? -0.539 7.695 -13.984 1 96.25 58 GLY B O 1
ATOM 1563 N N . ASP B 1 59 ? -2.588 6.719 -14.094 1 97.12 59 ASP B N 1
ATOM 1564 C CA . ASP B 1 59 ? -3.344 7.969 -14.078 1 97.12 59 ASP B CA 1
ATOM 1565 C C . ASP B 1 59 ? -3.59 8.445 -12.648 1 97.12 59 ASP B C 1
ATOM 1567 O O . ASP B 1 59 ? -4.414 9.336 -12.422 1 97.12 59 ASP B O 1
ATOM 1571 N N . TRP B 1 60 ? -2.9 7.805 -11.719 1 98.38 60 TRP B N 1
ATOM 1572 C CA . TRP B 1 60 ? -3.162 8.078 -10.312 1 98.38 60 TRP B CA 1
ATOM 1573 C C . TRP B 1 60 ? -1.896 8.547 -9.602 1 98.38 60 TRP B C 1
ATOM 1575 O O . TRP B 1 60 ? -0.789 8.148 -9.969 1 98.38 60 TRP B O 1
ATOM 1585 N N . LEU B 1 61 ? -2.023 9.422 -8.672 1 98.81 61 LEU B N 1
ATOM 1586 C CA . LEU B 1 61 ? -1.021 9.555 -7.621 1 98.81 61 LEU B CA 1
ATOM 1587 C C . LEU B 1 61 ? -1.475 8.852 -6.348 1 98.81 61 LEU B C 1
ATOM 1589 O O . LEU B 1 61 ? -2.564 9.125 -5.836 1 98.81 61 LEU B O 1
ATOM 1593 N N . CYS B 1 62 ? -0.703 7.957 -5.855 1 98.88 62 CYS B N 1
ATOM 1594 C CA . CYS B 1 62 ? -0.931 7.309 -4.566 1 98.88 62 CYS B CA 1
ATOM 1595 C C . CYS B 1 62 ? -0.085 7.957 -3.477 1 98.88 62 CYS B C 1
ATOM 1597 O O . CYS B 1 62 ? 1.146 7.902 -3.525 1 98.88 62 CYS B O 1
ATOM 1599 N N . ILE B 1 63 ? -0.753 8.562 -2.5 1 98.81 63 ILE B N 1
ATOM 1600 C CA . ILE B 1 63 ? -0.042 9.203 -1.399 1 98.81 63 ILE B CA 1
ATOM 1601 C C . ILE B 1 63 ? 0.425 8.148 -0.401 1 98.81 63 ILE B C 1
ATOM 1603 O O . ILE B 1 63 ? -0.391 7.418 0.17 1 98.81 63 ILE B O 1
ATOM 1607 N N . ASP B 1 64 ? 1.727 8.086 -0.211 1 98.25 64 ASP B N 1
ATOM 1608 C CA . ASP B 1 64 ? 2.311 7.125 0.72 1 98.25 64 ASP B CA 1
ATOM 1609 C C . ASP B 1 64 ? 2.418 7.719 2.123 1 98.25 64 ASP B C 1
ATOM 1611 O O . ASP B 1 64 ? 2.176 7.027 3.115 1 98.25 64 ASP B O 1
ATOM 1615 N N . PHE B 1 65 ? 2.869 8.914 2.121 1 98.38 65 PHE B N 1
ATOM 1616 C CA . PHE B 1 65 ? 3.125 9.586 3.389 1 98.38 65 PHE B CA 1
ATOM 1617 C C . PHE B 1 65 ? 2.68 11.039 3.33 1 98.38 65 PHE B C 1
ATOM 1619 O O . PHE B 1 65 ? 2.869 11.711 2.314 1 98.38 65 PHE B O 1
ATOM 1626 N N . LEU B 1 66 ? 2.098 11.547 4.383 1 98.5 66 LEU B N 1
ATOM 1627 C CA . LEU B 1 66 ? 1.85 12.961 4.633 1 98.5 66 LEU B CA 1
ATOM 1628 C C . LEU B 1 66 ? 2.002 13.289 6.113 1 98.5 66 LEU B C 1
ATOM 1630 O O . LEU B 1 66 ? 1.444 12.594 6.969 1 98.5 66 LEU B O 1
ATOM 1634 N N . TRP B 1 67 ? 2.824 14.242 6.379 1 98.31 67 TRP B N 1
ATOM 1635 C CA . TRP B 1 67 ? 3.078 14.648 7.758 1 98.31 67 TRP B CA 1
ATOM 1636 C C . TRP B 1 67 ? 3.268 16.156 7.855 1 98.31 67 TRP B C 1
ATOM 1638 O O . TRP B 1 67 ? 3.895 16.766 6.984 1 98.31 67 TRP B O 1
ATOM 1648 N N . VAL B 1 68 ? 2.68 16.719 8.852 1 97.88 68 VAL B N 1
ATOM 1649 C CA . VAL B 1 68 ? 2.863 18.125 9.203 1 97.88 68 VAL B CA 1
ATOM 1650 C C . VAL B 1 68 ? 3.299 18.234 10.664 1 97.88 68 VAL B C 1
ATOM 1652 O O . VAL B 1 68 ? 2.725 17.578 11.539 1 97.88 68 VAL B O 1
ATOM 1655 N N . SER B 1 69 ? 4.336 19.031 10.922 1 97.38 69 SER B N 1
ATOM 1656 C CA . SER B 1 69 ? 4.816 19.234 12.281 1 97.38 69 SER B CA 1
ATOM 1657 C C . SER B 1 69 ? 3.711 19.781 13.18 1 97.38 69 SER B C 1
ATOM 1659 O O . SER B 1 69 ? 2.809 20.469 12.711 1 97.38 69 SER B O 1
ATOM 1661 N N . ASP B 1 70 ? 3.824 19.438 14.461 1 95 70 ASP B N 1
ATOM 1662 C CA . ASP B 1 70 ? 2.84 19.891 15.438 1 95 70 ASP B CA 1
ATOM 1663 C C . ASP B 1 70 ? 2.711 21.422 15.406 1 95 70 ASP B C 1
ATOM 1665 O O . ASP B 1 70 ? 1.6 21.953 15.438 1 95 70 ASP B O 1
ATOM 1669 N N . ALA B 1 71 ? 3.779 22.109 15.289 1 93.19 71 ALA B N 1
ATOM 1670 C CA . ALA B 1 71 ? 3.816 23.578 15.336 1 93.19 71 ALA B CA 1
ATOM 1671 C C . ALA B 1 71 ? 3.135 24.172 14.117 1 93.19 71 ALA B C 1
ATOM 1673 O O . ALA B 1 71 ? 2.713 25.344 14.141 1 93.19 71 ALA B O 1
ATOM 1674 N N . ALA B 1 72 ? 3.025 23.406 13.039 1 95.06 72 ALA B N 1
ATOM 1675 C CA . ALA B 1 72 ? 2.492 23.938 11.781 1 95.06 72 ALA B CA 1
ATOM 1676 C C . ALA B 1 72 ? 1.063 23.453 11.547 1 95.06 72 ALA B C 1
ATOM 1678 O O . ALA B 1 72 ? 0.441 23.797 10.547 1 95.06 72 ALA B O 1
ATOM 1679 N N . ARG B 1 73 ? 0.468 22.734 12.422 1 93.75 73 ARG B N 1
ATOM 1680 C CA . ARG B 1 73 ? -0.868 22.172 12.234 1 93.75 73 ARG B CA 1
ATOM 1681 C C . ARG B 1 73 ? -1.938 23.234 12.445 1 93.75 73 ARG B C 1
ATOM 1683 O O . ARG B 1 73 ? -1.729 24.203 13.195 1 93.75 73 ARG B O 1
ATOM 1690 N N . GLY B 1 74 ? -3.051 22.969 11.727 1 92.44 74 GLY B N 1
ATOM 1691 C CA . GLY B 1 74 ? -4.168 23.906 11.852 1 92.44 74 GLY B CA 1
ATOM 1692 C C . GLY B 1 74 ? -3.939 25.219 11.125 1 92.44 74 GLY B C 1
ATOM 1693 O O . GLY B 1 74 ? -4.688 26.172 11.312 1 92.44 74 GLY B O 1
ATOM 1694 N N . LYS B 1 75 ? -2.881 25.266 10.328 1 94.94 75 LYS B N 1
ATOM 1695 C CA . LYS B 1 75 ? -2.539 26.5 9.641 1 94.94 75 LYS B CA 1
ATOM 1696 C C . LYS B 1 75 ? -2.678 26.359 8.125 1 94.94 75 LYS B C 1
ATOM 1698 O O . LYS B 1 75 ? -2.24 27.219 7.371 1 94.94 75 LYS B O 1
ATOM 1703 N N . GLY B 1 76 ? -3.15 25.234 7.711 1 95.94 76 GLY B N 1
ATOM 1704 C CA . GLY B 1 76 ? -3.443 25.062 6.297 1 95.94 76 GLY B CA 1
ATOM 1705 C C . GLY B 1 76 ? -2.311 24.406 5.527 1 95.94 76 GLY B C 1
ATOM 1706 O O . GLY B 1 76 ? -2.426 24.172 4.324 1 95.94 76 GLY B O 1
ATOM 1707 N N . LEU B 1 77 ? -1.199 24.047 6.141 1 97.69 77 LEU B N 1
ATOM 1708 C CA . LEU B 1 77 ? -0.033 23.5 5.453 1 97.69 77 LEU B CA 1
ATOM 1709 C C . LEU B 1 77 ? -0.365 22.156 4.797 1 97.69 77 LEU B C 1
ATOM 1711 O O . LEU B 1 77 ? 0.042 21.906 3.66 1 97.69 77 LEU B O 1
ATOM 1715 N N . GLY B 1 78 ? -1.094 21.328 5.504 1 97.88 78 GLY B N 1
ATOM 1716 C CA . GLY B 1 78 ? -1.49 20.047 4.914 1 97.88 78 GLY B CA 1
ATOM 1717 C C . GLY B 1 78 ? -2.221 20.203 3.596 1 97.88 78 GLY B C 1
ATOM 1718 O O . GLY B 1 78 ? -1.894 19.531 2.615 1 97.88 78 GLY B O 1
ATOM 1719 N N . SER B 1 79 ? -3.139 21.109 3.623 1 97.69 79 SER B N 1
ATOM 1720 C CA . SER B 1 79 ? -3.908 21.391 2.414 1 97.69 79 SER B CA 1
ATOM 1721 C C . SER B 1 79 ? -3.016 21.938 1.303 1 97.69 79 SER B C 1
ATOM 1723 O O . SER B 1 79 ? -3.207 21.594 0.131 1 97.69 79 SER B O 1
ATOM 1725 N N . GLU B 1 80 ? -2.092 22.719 1.678 1 98.12 80 GLU B N 1
ATOM 1726 C CA . GLU B 1 80 ? -1.161 23.281 0.702 1 98.12 80 GLU B CA 1
ATOM 1727 C C . GLU B 1 80 ? -0.297 22.188 0.076 1 98.12 80 GLU B C 1
ATOM 1729 O O . GLU B 1 80 ? 0.012 22.25 -1.116 1 98.12 80 GLU B O 1
ATOM 1734 N N . LEU B 1 81 ? 0.156 21.203 0.892 1 98.62 81 LEU B N 1
ATOM 1735 C CA . LEU B 1 81 ? 0.927 20.078 0.383 1 98.62 81 LEU B CA 1
ATOM 1736 C C . LEU B 1 81 ? 0.126 19.297 -0.65 1 98.62 81 LEU B C 1
ATOM 1738 O O . LEU B 1 81 ? 0.649 18.938 -1.71 1 98.62 81 LEU B O 1
ATOM 1742 N N . ILE B 1 82 ? -1.148 19.047 -0.358 1 98.56 82 ILE B N 1
ATOM 1743 C CA . ILE B 1 82 ? -2.021 18.312 -1.266 1 98.56 82 ILE B CA 1
ATOM 1744 C C . ILE B 1 82 ? -2.205 19.109 -2.561 1 98.56 82 ILE B C 1
ATOM 1746 O O . ILE B 1 82 ? -2.09 18.547 -3.654 1 98.56 82 ILE B O 1
ATOM 1750 N N . ARG B 1 83 ? -2.439 20.391 -2.432 1 98.06 83 ARG B N 1
ATOM 1751 C CA . ARG B 1 83 ? -2.611 21.234 -3.611 1 98.06 83 ARG B CA 1
ATOM 1752 C C . ARG B 1 83 ? -1.347 21.25 -4.465 1 98.06 83 ARG B C 1
ATOM 1754 O O . ARG B 1 83 ? -1.421 21.25 -5.695 1 98.06 83 ARG B O 1
ATOM 1761 N N . GLY B 1 84 ? -0.208 21.359 -3.777 1 98.06 84 GLY B N 1
ATOM 1762 C CA . GLY B 1 84 ? 1.047 21.266 -4.508 1 98.06 84 GLY B CA 1
ATOM 1763 C C . GLY B 1 84 ? 1.188 19.969 -5.293 1 98.06 84 GLY B C 1
ATOM 1764 O O . GLY B 1 84 ? 1.6 19.984 -6.453 1 98.06 84 GLY B O 1
ATOM 1765 N N . ALA B 1 85 ? 0.891 18.844 -4.68 1 98.69 85 ALA B N 1
ATOM 1766 C CA . ALA B 1 85 ? 0.915 17.547 -5.367 1 98.69 85 ALA B CA 1
ATOM 1767 C C . ALA B 1 85 ? -0.043 17.547 -6.555 1 98.69 85 ALA B C 1
ATOM 1769 O O . ALA B 1 85 ? 0.323 17.125 -7.652 1 98.69 85 ALA B O 1
ATOM 1770 N N . GLU B 1 86 ? -1.272 18.031 -6.336 1 98.44 86 GLU B N 1
ATOM 1771 C CA . GLU B 1 86 ? -2.289 18.078 -7.383 1 98.44 86 GLU B CA 1
ATOM 1772 C C . GLU B 1 86 ? -1.788 18.859 -8.602 1 98.44 86 GLU B C 1
ATOM 1774 O O . GLU B 1 86 ? -1.965 18.422 -9.742 1 98.44 86 GLU B O 1
ATOM 1779 N N . SER B 1 87 ? -1.266 20 -8.297 1 97.12 87 SER B N 1
ATOM 1780 C CA . SER B 1 87 ? -0.774 20.844 -9.375 1 97.12 87 SER B CA 1
ATOM 1781 C C . SER B 1 87 ? 0.235 20.094 -10.242 1 97.12 87 SER B C 1
ATOM 1783 O O . SER B 1 87 ? 0.137 20.109 -11.477 1 97.12 87 SER B O 1
ATOM 1785 N N . ARG B 1 88 ? 1.172 19.391 -9.625 1 97.5 88 ARG B N 1
ATOM 1786 C CA . ARG B 1 88 ? 2.225 18.703 -10.367 1 97.5 88 ARG B CA 1
ATOM 1787 C C . ARG B 1 88 ? 1.663 17.516 -11.133 1 97.5 88 ARG B C 1
ATOM 1789 O O . ARG B 1 88 ? 2.006 17.297 -12.297 1 97.5 88 ARG B O 1
ATOM 1796 N N . ILE B 1 89 ? 0.824 16.75 -10.555 1 97.5 89 ILE B N 1
ATOM 1797 C CA . ILE B 1 89 ? 0.417 15.5 -11.18 1 97.5 89 ILE B CA 1
ATOM 1798 C C . ILE B 1 89 ? -0.567 15.789 -12.312 1 97.5 89 ILE B C 1
ATOM 1800 O O . ILE B 1 89 ? -0.749 14.969 -13.211 1 97.5 89 ILE B O 1
ATOM 1804 N N . ARG B 1 90 ? -1.284 16.922 -12.266 1 97.38 90 ARG B N 1
ATOM 1805 C CA . ARG B 1 90 ? -2.059 17.359 -13.422 1 97.38 90 ARG B CA 1
ATOM 1806 C C . ARG B 1 90 ? -1.165 17.547 -14.641 1 97.38 90 ARG B C 1
ATOM 1808 O O . ARG B 1 90 ? -1.559 17.219 -15.766 1 97.38 90 ARG B O 1
ATOM 1815 N N . GLU B 1 91 ? 0.022 18.062 -14.391 1 96.44 91 GLU B N 1
ATOM 1816 C CA . GLU B 1 91 ? 0.986 18.219 -15.477 1 96.44 91 GLU B CA 1
ATOM 1817 C C . GLU B 1 91 ? 1.412 16.859 -16.031 1 96.44 91 GLU B C 1
ATOM 1819 O O . GLU B 1 91 ? 1.804 16.75 -17.203 1 96.44 91 GLU B O 1
ATOM 1824 N N . TRP B 1 92 ? 1.356 15.82 -15.195 1 95.5 92 TRP B N 1
ATOM 1825 C CA . TRP B 1 92 ? 1.703 14.453 -15.594 1 95.5 92 TRP B CA 1
ATOM 1826 C C . TRP B 1 92 ? 0.551 13.797 -16.344 1 95.5 92 TRP B C 1
ATOM 1828 O O . TRP B 1 92 ? 0.698 12.695 -16.875 1 95.5 92 TRP B O 1
ATOM 1838 N N . GLY B 1 93 ? -0.622 14.453 -16.281 1 95.69 93 GLY B N 1
ATOM 1839 C CA . GLY B 1 93 ? -1.796 13.875 -16.906 1 95.69 93 GLY B CA 1
ATOM 1840 C C . GLY B 1 93 ? -2.564 12.938 -16 1 95.69 93 GLY B C 1
ATOM 1841 O O . GLY B 1 93 ? -3.402 12.164 -16.469 1 95.69 93 GLY B O 1
ATOM 1842 N N . CYS B 1 94 ? -2.244 12.945 -14.742 1 97.19 94 CYS B N 1
ATOM 1843 C CA . CYS B 1 94 ? -2.998 12.133 -13.789 1 97.19 94 CYS B CA 1
ATOM 1844 C C . CYS B 1 94 ? -4.414 12.68 -13.609 1 97.19 94 CYS B C 1
ATOM 1846 O O . CYS B 1 94 ? -4.633 13.891 -13.688 1 97.19 94 CYS B O 1
ATOM 1848 N N . SER B 1 95 ? -5.328 11.773 -13.266 1 97.5 95 SER B N 1
ATOM 1849 C CA . SER B 1 95 ? -6.727 12.18 -13.141 1 97.5 95 SER B CA 1
ATOM 1850 C C . SER B 1 95 ? -7.246 11.93 -11.727 1 97.5 95 SER B C 1
ATOM 1852 O O . SER B 1 95 ? -8.32 12.414 -11.367 1 97.5 95 SER B O 1
ATOM 1854 N N . HIS B 1 96 ? -6.516 11.195 -10.914 1 98.62 96 HIS B N 1
ATOM 1855 C CA . HIS B 1 96 ? -7.023 10.828 -9.602 1 98.62 96 HIS B CA 1
ATOM 1856 C C . HIS B 1 96 ? -5.895 10.742 -8.578 1 98.62 96 HIS B C 1
ATOM 1858 O O . HIS B 1 96 ? -4.723 10.648 -8.945 1 98.62 96 HIS B O 1
ATOM 1864 N N . MET B 1 97 ? -6.27 10.812 -7.379 1 98.88 97 MET B N 1
ATOM 1865 C CA . MET B 1 97 ? -5.402 10.539 -6.238 1 98.88 97 MET B CA 1
ATOM 1866 C C . MET B 1 97 ? -6.004 9.461 -5.34 1 98.88 97 MET B C 1
ATOM 1868 O O . MET B 1 97 ? -7.223 9.344 -5.238 1 98.88 97 MET B O 1
ATOM 1872 N N . LEU B 1 98 ? -5.203 8.656 -4.781 1 98.88 98 LEU B N 1
ATOM 1873 C CA . LEU B 1 98 ? -5.578 7.625 -3.818 1 98.88 98 LEU B CA 1
ATOM 1874 C C . LEU B 1 98 ? -4.754 7.75 -2.543 1 98.88 98 LEU B C 1
ATOM 1876 O O . LEU B 1 98 ? -3.541 7.965 -2.602 1 98.88 98 LEU B O 1
ATOM 1880 N N . VAL B 1 99 ? -5.402 7.648 -1.396 1 98.75 99 VAL B N 1
ATOM 1881 C CA . VAL B 1 99 ? -4.695 7.559 -0.123 1 98.75 99 VAL B CA 1
ATOM 1882 C C . VAL B 1 99 ? -5.406 6.566 0.795 1 98.75 99 VAL B C 1
ATOM 1884 O O . VAL B 1 99 ? -6.621 6.395 0.709 1 98.75 99 VAL B O 1
ATOM 1887 N N . ASP B 1 100 ? -4.629 5.855 1.537 1 98 100 ASP B N 1
ATOM 1888 C CA . ASP B 1 100 ? -5.223 5.172 2.682 1 98 100 ASP B CA 1
ATOM 1889 C C . ASP B 1 100 ? -4.707 5.754 3.996 1 98 100 ASP B C 1
ATOM 1891 O O . ASP B 1 100 ? -3.598 6.293 4.051 1 98 100 ASP B O 1
ATOM 1895 N N . THR B 1 101 ? -5.512 5.762 4.992 1 96.81 101 THR B N 1
ATOM 1896 C CA . THR B 1 101 ? -5.176 6.324 6.297 1 96.81 101 THR B CA 1
ATOM 1897 C C . THR B 1 101 ? -5.883 5.566 7.414 1 96.81 101 THR B C 1
ATOM 1899 O O . THR B 1 101 ? -6.922 4.938 7.184 1 96.81 101 THR B O 1
ATOM 1902 N N . ALA B 1 102 ? -5.344 5.68 8.609 1 94.88 102 ALA B N 1
ATOM 1903 C CA . ALA B 1 102 ? -5.93 5.02 9.773 1 94.88 102 ALA B CA 1
ATOM 1904 C C . ALA B 1 102 ? -7.031 5.879 10.391 1 94.88 102 ALA B C 1
ATOM 1906 O O . ALA B 1 102 ? -7.051 7.098 10.211 1 94.88 102 ALA B O 1
ATOM 1907 N N . SER B 1 103 ? -7.883 5.27 11.203 1 91.69 103 SER B N 1
ATOM 1908 C CA . SER B 1 103 ? -9.031 5.922 11.82 1 91.69 103 SER B CA 1
ATOM 1909 C C . SER B 1 103 ? -8.586 6.945 12.859 1 91.69 103 SER B C 1
ATOM 1911 O O . SER B 1 103 ? -9.359 7.84 13.219 1 91.69 103 SER B O 1
ATOM 1913 N N . PHE B 1 104 ? -7.434 6.773 13.383 1 85.38 104 PHE B N 1
ATOM 1914 C CA . PHE B 1 104 ? -6.945 7.734 14.359 1 85.38 104 PHE B CA 1
ATOM 1915 C C . PHE B 1 104 ? -6.258 8.906 13.672 1 85.38 104 PHE B C 1
ATOM 1917 O O . PHE B 1 104 ? -5.781 9.828 14.336 1 85.38 104 PHE B O 1
ATOM 1924 N N . GLN B 1 105 ? -6.258 8.742 12.297 1 83.06 105 GLN B N 1
ATOM 1925 C CA . GLN B 1 105 ? -5.586 9.766 11.5 1 83.06 105 GLN B CA 1
ATOM 1926 C C . GLN B 1 105 ? -6.594 10.711 10.859 1 83.06 105 GLN B C 1
ATOM 1928 O O . GLN B 1 105 ? -7.703 10.883 11.359 1 83.06 105 GLN B O 1
ATOM 1933 N N . ALA B 1 106 ? -6.277 11.195 9.781 1 82.94 106 ALA B N 1
ATOM 1934 C CA . ALA B 1 106 ? -6.789 12.461 9.266 1 82.94 106 ALA B CA 1
ATOM 1935 C C . ALA B 1 106 ? -7.879 12.227 8.219 1 82.94 106 ALA B C 1
ATOM 1937 O O . ALA B 1 106 ? -7.855 12.828 7.145 1 82.94 106 ALA B O 1
ATOM 1938 N N . LEU B 1 107 ? -8.898 11.383 8.617 1 94.44 107 LEU B N 1
ATOM 1939 C CA . LEU B 1 107 ? -10.008 11.18 7.691 1 94.44 107 LEU B CA 1
ATOM 1940 C C . LEU B 1 107 ? -10.711 12.5 7.387 1 94.44 107 LEU B C 1
ATOM 1942 O O . LEU B 1 107 ? -10.859 12.875 6.223 1 94.44 107 LEU B O 1
ATOM 1946 N N . PRO B 1 108 ? -11.086 13.328 8.336 1 95.5 108 PRO B N 1
ATOM 1947 C CA . PRO B 1 108 ? -11.742 14.609 8.055 1 95.5 108 PRO B CA 1
ATOM 1948 C C . PRO B 1 108 ? -10.859 15.547 7.23 1 95.5 108 PRO B C 1
ATOM 1950 O O . PRO B 1 108 ? -11.375 16.312 6.414 1 95.5 108 PRO B O 1
ATOM 1953 N N . PHE B 1 109 ? -9.602 15.477 7.508 1 97.31 109 PHE B N 1
ATOM 1954 C CA . PHE B 1 109 ? -8.664 16.312 6.766 1 97.31 109 PHE B CA 1
ATOM 1955 C C . PHE B 1 109 ? -8.75 16.016 5.27 1 97.31 109 PHE B C 1
ATOM 1957 O O . PHE B 1 109 ? -8.891 16.938 4.461 1 97.31 109 PHE B O 1
ATOM 1964 N N . TYR B 1 110 ? -8.672 14.719 4.938 1 98.38 110 TYR B N 1
ATOM 1965 C CA . TYR B 1 110 ? -8.688 14.352 3.527 1 98.38 110 TYR B CA 1
ATOM 1966 C C . TYR B 1 110 ? -10.031 14.68 2.893 1 98.38 110 TYR B C 1
ATOM 1968 O O . TYR B 1 110 ? -10.094 15.086 1.729 1 98.38 110 TYR B O 1
ATOM 1976 N N . GLN B 1 111 ? -11.078 14.461 3.613 1 98.12 111 GLN B N 1
ATOM 1977 C CA . GLN B 1 111 ? -12.398 14.82 3.102 1 98.12 111 GLN B CA 1
ATOM 1978 C C . GLN B 1 111 ? -12.492 16.328 2.828 1 98.12 111 GLN B C 1
ATOM 1980 O O . GLN B 1 111 ? -13.047 16.734 1.812 1 98.12 111 GLN B O 1
ATOM 1985 N N . LYS B 1 112 ? -11.938 17.141 3.699 1 97 112 LYS B N 1
ATOM 1986 C CA . LYS B 1 112 ? -11.898 18.594 3.5 1 97 112 LYS B CA 1
ATOM 1987 C C . LYS B 1 112 ? -11.078 18.953 2.266 1 97 112 LYS B C 1
ATOM 1989 O O . LYS B 1 112 ? -11.352 19.953 1.604 1 97 112 LYS B O 1
ATOM 1994 N N . CYS B 1 113 ? -10.086 18.141 1.988 1 97.81 113 CYS B N 1
ATOM 1995 C CA . CYS B 1 113 ? -9.227 18.375 0.831 1 97.81 113 CYS B CA 1
ATOM 1996 C C . CYS B 1 113 ? -9.891 17.859 -0.445 1 97.81 113 CYS B C 1
ATOM 1998 O O . CYS B 1 113 ? -9.273 17.875 -1.514 1 97.81 113 CYS B O 1
ATOM 2000 N N . GLY B 1 114 ? -11.102 17.328 -0.39 1 98.38 114 GLY B N 1
ATOM 2001 C CA . GLY B 1 114 ? -11.852 16.938 -1.573 1 98.38 114 GLY B CA 1
ATOM 2002 C C . GLY B 1 114 ? -11.812 15.445 -1.839 1 98.38 114 GLY B C 1
ATOM 2003 O O . GLY B 1 114 ? -12.305 14.984 -2.871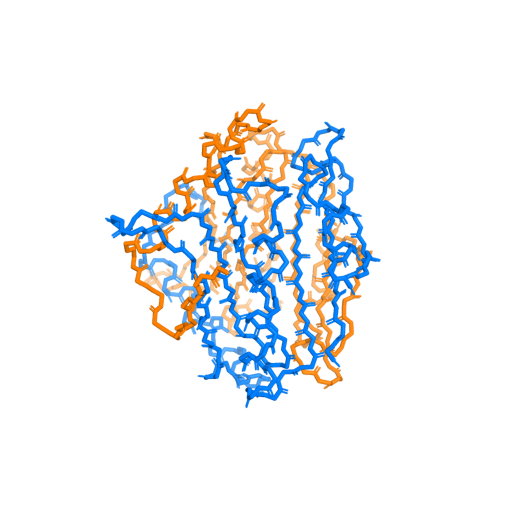 1 98.38 114 GLY B O 1
ATOM 2004 N N . PHE B 1 115 ? -11.227 14.68 -0.925 1 98.75 115 PHE B N 1
ATOM 2005 C CA . PHE B 1 115 ? -11.25 13.227 -1.063 1 98.75 115 PHE B CA 1
ATOM 2006 C C . PHE B 1 115 ? -12.594 12.656 -0.633 1 98.75 115 PHE B C 1
ATOM 2008 O O . PHE B 1 115 ? -13.25 13.203 0.259 1 98.75 115 PHE B O 1
ATOM 2015 N N . THR B 1 116 ? -12.945 11.562 -1.267 1 98.44 116 THR B N 1
ATOM 2016 C CA . THR B 1 116 ? -14.148 10.82 -0.91 1 98.44 116 THR B CA 1
ATOM 2017 C C . THR B 1 116 ? -13.789 9.469 -0.303 1 98.44 116 THR B C 1
ATOM 2019 O O . THR B 1 116 ? -12.906 8.773 -0.806 1 98.44 116 THR B O 1
ATOM 2022 N N . LEU B 1 117 ? -14.477 9.148 0.755 1 98.19 117 LEU B N 1
ATOM 2023 C CA . LEU B 1 117 ? -14.297 7.824 1.343 1 98.19 117 LEU B CA 1
ATOM 2024 C C . LEU B 1 117 ? -14.797 6.738 0.401 1 98.19 117 LEU B C 1
ATOM 2026 O O . LEU B 1 117 ? -15.984 6.707 0.059 1 98.19 117 LEU B O 1
ATOM 2030 N N . HIS B 1 118 ? -13.883 5.965 -0.012 1 98.12 118 HIS B N 1
ATOM 2031 C CA . HIS B 1 118 ? -14.242 4.879 -0.92 1 98.12 118 HIS B CA 1
ATOM 2032 C C . HIS B 1 118 ? -14.641 3.625 -0.15 1 98.12 118 HIS B C 1
ATOM 2034 O O . HIS B 1 118 ? -15.656 2.998 -0.456 1 98.12 118 HIS B O 1
ATOM 2040 N N . SER B 1 119 ? -13.891 3.205 0.717 1 98.06 119 SER B N 1
ATOM 2041 C CA . SER B 1 119 ? -14.141 2.025 1.538 1 98.06 119 SER B CA 1
ATOM 2042 C C . SER B 1 119 ? -13.305 2.053 2.812 1 98.06 119 SER B C 1
ATOM 2044 O O . SER B 1 119 ? -12.375 2.854 2.936 1 98.06 119 SER B O 1
ATOM 2046 N N . SER B 1 120 ? -13.695 1.267 3.789 1 98.12 120 SER B N 1
ATOM 2047 C CA . SER B 1 120 ? -12.938 1.084 5.023 1 98.12 120 SER B CA 1
ATOM 2048 C C . SER B 1 120 ? -12.781 -0.394 5.363 1 98.12 120 SER B C 1
ATOM 2050 O O . SER B 1 120 ? -13.711 -1.181 5.172 1 98.12 120 SER B O 1
ATOM 2052 N N . ILE B 1 121 ? -11.641 -0.75 5.812 1 98.06 121 ILE B N 1
ATOM 2053 C CA . ILE B 1 121 ? -11.438 -2.057 6.43 1 98.06 121 ILE B CA 1
ATOM 2054 C C . ILE B 1 121 ? -11.492 -1.925 7.949 1 98.06 121 ILE B C 1
ATOM 2056 O O . ILE B 1 121 ? -10.727 -1.165 8.539 1 98.06 121 ILE B O 1
ATOM 2060 N N . LYS B 1 122 ? -12.438 -2.66 8.609 1 97.19 122 LYS B N 1
ATOM 2061 C CA . LYS B 1 122 ? -12.57 -2.637 10.07 1 97.19 122 LYS B CA 1
ATOM 2062 C C . LYS B 1 122 ? -11.469 -3.457 10.734 1 97.19 122 LYS B C 1
ATOM 2064 O O . LYS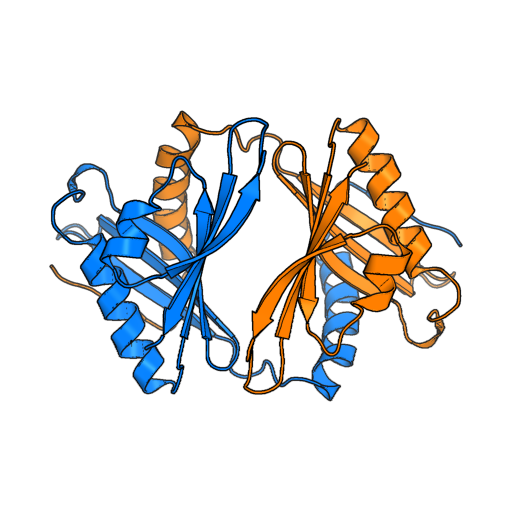 B 1 122 ? -10.883 -4.344 10.109 1 97.19 122 LYS B O 1
ATOM 2069 N N . ASP B 1 123 ? -11.156 -3.111 12.047 1 97.44 123 ASP B N 1
ATOM 2070 C CA . ASP B 1 123 ? -10.219 -3.824 12.914 1 97.44 123 ASP B CA 1
ATOM 2071 C C . ASP B 1 123 ? -8.844 -3.932 12.258 1 97.44 123 ASP B C 1
ATOM 2073 O O . ASP B 1 123 ? -8.211 -4.988 12.312 1 97.44 123 ASP B O 1
ATOM 2077 N N . PHE B 1 124 ? -8.422 -2.828 11.609 1 97.19 124 PHE B N 1
ATOM 2078 C CA . PHE B 1 124 ? -7.102 -2.727 11 1 97.19 124 PHE B CA 1
ATOM 2079 C C . PHE B 1 124 ? -6.336 -1.531 11.555 1 97.19 124 PHE B C 1
ATOM 2081 O O . PHE B 1 124 ? -6.844 -0.407 11.547 1 97.19 124 PHE B O 1
ATOM 2088 N N . PRO B 1 125 ? -5.023 -1.685 11.969 1 96.31 125 PRO B N 1
ATOM 2089 C CA . PRO B 1 125 ? -4.359 -2.986 12.047 1 96.31 125 PRO B CA 1
ATOM 2090 C C . PRO B 1 125 ? -4.766 -3.785 13.281 1 96.31 125 PRO B C 1
ATOM 2092 O O . PRO B 1 125 ? -4.406 -4.957 13.414 1 96.31 125 PRO B O 1
ATOM 2095 N N . HIS B 1 126 ? -5.52 -3.113 14.234 1 96.31 126 HIS B N 1
ATOM 2096 C CA . HIS B 1 126 ? -6.012 -3.768 15.445 1 96.31 126 HIS B CA 1
ATOM 2097 C C . HIS B 1 126 ? -7.52 -3.602 15.586 1 96.31 126 HIS B C 1
ATOM 2099 O O . HIS B 1 126 ? -8.117 -2.732 14.945 1 96.31 126 HIS B O 1
ATOM 2105 N N . GLN B 1 127 ? -8.055 -4.508 16.469 1 95.94 127 GLN B N 1
ATOM 2106 C CA . GLN B 1 127 ? -9.477 -4.406 16.781 1 95.94 127 GLN B CA 1
ATOM 2107 C C . GLN B 1 127 ? -9.844 -2.984 17.203 1 95.94 127 GLN B C 1
ATOM 2109 O O . GLN B 1 127 ? -9.133 -2.363 18 1 95.94 127 GLN B O 1
ATOM 2114 N N . GLY B 1 128 ? -10.938 -2.418 16.656 1 96.06 128 GLY B N 1
ATOM 2115 C CA . GLY B 1 128 ? -11.414 -1.096 17.031 1 96.06 128 GLY B CA 1
ATOM 2116 C C . GLY B 1 128 ? -10.875 0.005 16.141 1 96.06 128 GLY B C 1
ATOM 2117 O O . GLY B 1 128 ? -11.398 1.122 16.141 1 96.06 128 GLY B O 1
ATOM 2118 N N . MET B 1 129 ? -9.844 -0.272 15.414 1 96.5 129 MET B N 1
ATOM 2119 C CA . MET B 1 129 ? -9.281 0.676 14.453 1 96.5 129 MET B CA 1
ATOM 2120 C C . MET B 1 129 ? -9.766 0.378 13.039 1 96.5 129 MET B C 1
ATOM 2122 O O . MET B 1 129 ? -10.391 -0.652 12.797 1 96.5 129 MET B O 1
ATOM 2126 N N . GLN B 1 130 ? -9.586 1.327 12.148 1 97.62 130 GLN B N 1
ATOM 2127 C CA . GLN B 1 130 ? -9.969 1.134 10.758 1 97.62 130 GLN B CA 1
ATOM 2128 C C . GLN B 1 130 ? -8.914 1.712 9.812 1 97.62 130 GLN B C 1
ATOM 2130 O O . GLN B 1 130 ? -8.211 2.66 10.172 1 97.62 130 GLN B O 1
ATOM 2135 N N . ARG B 1 131 ? -8.789 1.105 8.688 1 97.94 131 ARG B N 1
ATOM 2136 C CA . ARG B 1 131 ? -8.109 1.7 7.543 1 97.94 131 ARG B CA 1
ATOM 2137 C C . ARG B 1 131 ? -9.117 2.256 6.539 1 97.94 131 ARG B C 1
ATOM 2139 O O . ARG B 1 131 ? -10 1.534 6.07 1 97.94 131 ARG B O 1
ATOM 2146 N N . HIS B 1 132 ? -8.992 3.514 6.234 1 98.56 132 HIS B N 1
ATOM 2147 C CA . HIS B 1 132 ? -9.852 4.184 5.266 1 98.56 132 HIS B CA 1
ATOM 2148 C C . HIS B 1 132 ? -9.148 4.344 3.924 1 98.56 132 HIS B C 1
ATOM 2150 O O . HIS B 1 132 ? -7.988 4.766 3.875 1 98.56 132 HIS B O 1
ATOM 2156 N N . TYR B 1 133 ? -9.789 3.961 2.846 1 98.62 133 TYR B N 1
ATOM 2157 C CA . TYR B 1 133 ? -9.336 4.258 1.492 1 98.62 133 TYR B CA 1
ATOM 2158 C C . TYR B 1 133 ? -10.117 5.422 0.896 1 98.62 133 TYR B C 1
ATOM 2160 O O . TYR B 1 133 ? -11.344 5.371 0.809 1 98.62 133 TYR B O 1
ATOM 2168 N N . LEU B 1 134 ? -9.422 6.426 0.539 1 98.75 134 LEU B N 1
ATOM 2169 C CA . LEU B 1 134 ? -10.055 7.625 -0.002 1 98.75 134 LEU B CA 1
ATOM 2170 C C . LEU B 1 134 ? -9.516 7.941 -1.393 1 98.75 134 LEU B C 1
ATOM 2172 O O . LEU B 1 134 ? -8.328 7.746 -1.663 1 98.75 134 LEU B O 1
ATOM 2176 N N . THR B 1 135 ? -10.359 8.438 -2.244 1 98.81 135 THR B N 1
ATOM 2177 C CA . THR B 1 135 ? -9.969 8.828 -3.596 1 98.81 135 THR B CA 1
ATOM 2178 C C . THR B 1 135 ? -10.398 10.266 -3.893 1 98.81 135 THR B C 1
ATOM 2180 O O . THR B 1 135 ? -11.32 10.789 -3.254 1 98.81 135 THR B O 1
ATOM 2183 N N . LYS B 1 136 ? -9.742 10.883 -4.762 1 98.62 136 LYS B N 1
ATOM 2184 C CA . LYS B 1 136 ? -10.07 12.227 -5.234 1 98.62 136 LYS B CA 1
ATOM 2185 C C . LYS B 1 136 ? -9.891 12.336 -6.746 1 98.62 136 LYS B C 1
ATOM 2187 O O . LYS B 1 136 ? -8.844 11.977 -7.281 1 98.62 136 LYS B O 1
ATOM 2192 N N . ALA B 1 137 ? -10.938 12.75 -7.402 1 97.88 137 ALA B N 1
ATOM 2193 C CA . ALA B 1 137 ? -10.82 13.102 -8.812 1 97.88 137 ALA B CA 1
ATOM 2194 C C . ALA B 1 137 ? -10.203 14.492 -8.984 1 97.88 137 ALA B C 1
ATOM 2196 O O . ALA B 1 137 ? -10.516 15.406 -8.219 1 97.88 137 ALA B O 1
ATOM 2197 N N . LEU B 1 138 ? -9.383 14.586 -9.953 1 96.06 138 LEU B N 1
ATOM 2198 C CA . LEU B 1 138 ? -8.734 15.875 -10.195 1 96.06 138 LEU B CA 1
ATOM 2199 C C . LEU B 1 138 ? -9.531 16.703 -11.195 1 96.06 138 LEU B C 1
ATOM 2201 O O . LEU B 1 138 ? -10.18 16.156 -12.094 1 96.06 138 LEU B O 1
#

Organism: Scandinavium goeteborgense (NCBI:txid1851514)